Protein AF-A0A267FWA6-F1 (afdb_monomer_lite)

InterPro domains:
  IPR001370 BIR repeat [PS50143] (21-95)

Secondary structure (DSSP, 8-state):
-HHHHHHHT-SSGGG-SHHHHHHHHTT---GGGSSHHHHHHHHHTTEE--GGGTTT--EEETTT--EEPPPTT---S-HHHHHHHTTGGG-HHHHHHHHHTT--STHHHHHHHHHHHHHHHHHHHHIIIIII-THHHHHHHTT--HHHHHHHHHHHHHHTTTPPPSSHHHHHHHHHHHHHH-S--TTT--HHHHHHHHHHHHHHHHHHHHHHHHHHHHHHHHHHHHHHHHHHHHHHHHHHHHHHTT-

Structure (mmCIF, N/CA/C/O backbone):
data_AF-A0A267FWA6-F1
#
_entry.id   AF-A0A267FWA6-F1
#
loop_
_atom_site.group_PDB
_atom_site.id
_atom_site.type_symbol
_atom_site.label_atom_id
_atom_site.label_alt_id
_atom_site.label_comp_id
_atom_site.label_asym_id
_atom_site.label_entity_id
_atom_site.label_seq_id
_atom_site.pdbx_PDB_ins_code
_atom_site.Cartn_x
_atom_site.Cartn_y
_atom_site.Cartn_z
_atom_site.occupancy
_atom_site.B_iso_or_equiv
_atom_site.auth_seq_id
_atom_site.auth_comp_id
_atom_site.auth_asym_id
_atom_site.auth_atom_id
_atom_site.pdbx_PDB_model_num
ATOM 1 N N . GLY A 1 1 ? -11.025 -2.023 4.425 1.00 62.41 1 GLY A N 1
ATOM 2 C CA . GLY A 1 1 ? -10.635 -3.390 4.829 1.00 62.41 1 GLY A CA 1
ATOM 3 C C . GLY A 1 1 ? -9.319 -3.827 4.209 1.00 62.41 1 GLY A C 1
ATOM 4 O O . GLY A 1 1 ? -8.269 -3.430 4.693 1.00 62.41 1 GLY A O 1
ATOM 5 N N . SER A 1 2 ? -9.365 -4.619 3.133 1.00 80.00 2 SER A N 1
ATOM 6 C CA . SER A 1 2 ? -8.170 -5.246 2.540 1.00 80.00 2 SER A CA 1
ATOM 7 C C . SER A 1 2 ? -7.146 -4.247 1.978 1.00 80.00 2 SER A C 1
ATOM 9 O O . SER A 1 2 ? -5.953 -4.438 2.168 1.00 80.00 2 SER A O 1
ATOM 11 N N . LEU A 1 3 ? -7.598 -3.148 1.360 1.00 80.31 3 LEU A N 1
ATOM 12 C CA . LEU A 1 3 ? -6.705 -2.074 0.897 1.00 80.31 3 LEU A CA 1
ATOM 13 C C . LEU A 1 3 ? -5.974 -1.388 2.059 1.00 80.31 3 LEU A C 1
ATOM 15 O O . LEU A 1 3 ? -4.764 -1.199 1.986 1.00 80.31 3 LEU A O 1
ATOM 19 N N . LEU A 1 4 ? -6.687 -1.098 3.155 1.00 84.69 4 LEU A N 1
ATOM 20 C CA . LEU A 1 4 ? -6.086 -0.532 4.365 1.00 84.69 4 LEU A CA 1
ATOM 21 C C . LEU A 1 4 ? -4.992 -1.440 4.915 1.00 84.69 4 LEU A C 1
ATOM 23 O O . LEU A 1 4 ? -3.909 -0.950 5.197 1.00 84.69 4 LEU A O 1
ATOM 27 N N . PHE A 1 5 ? -5.237 -2.752 4.974 1.00 85.88 5 PHE A N 1
ATOM 28 C CA . PHE A 1 5 ? -4.205 -3.720 5.343 1.00 85.88 5 PHE A CA 1
ATOM 29 C C . PHE A 1 5 ? -2.986 -3.646 4.413 1.00 85.88 5 PHE A C 1
ATOM 31 O O . PHE A 1 5 ? -1.861 -3.570 4.896 1.00 85.88 5 PHE A O 1
ATOM 38 N N . CYS A 1 6 ? -3.181 -3.631 3.090 1.00 86.38 6 CYS A N 1
ATOM 39 C CA . CYS A 1 6 ? -2.058 -3.592 2.154 1.00 86.38 6 CYS A CA 1
ATOM 40 C C . CYS A 1 6 ? -1.179 -2.350 2.327 1.00 86.38 6 CYS A C 1
ATOM 42 O O . CYS A 1 6 ? 0.042 -2.467 2.227 1.00 86.38 6 CYS A O 1
ATOM 44 N N . VAL A 1 7 ? -1.783 -1.193 2.606 1.00 87.00 7 VAL A N 1
ATOM 45 C CA . VAL A 1 7 ? -1.055 0.058 2.839 1.00 87.00 7 VAL A CA 1
ATOM 46 C C . VAL A 1 7 ? -0.386 0.047 4.215 1.00 87.00 7 VAL A C 1
ATOM 48 O O . VAL A 1 7 ? 0.828 0.211 4.310 1.00 87.00 7 VAL A O 1
ATOM 51 N N . THR A 1 8 ? -1.135 -0.213 5.290 1.00 87.50 8 THR A N 1
ATOM 52 C CA . THR A 1 8 ? -0.604 -0.078 6.655 1.00 87.50 8 THR A CA 1
ATOM 53 C C . THR A 1 8 ? 0.349 -1.201 7.038 1.00 87.50 8 THR A C 1
ATOM 55 O O . THR A 1 8 ? 1.262 -0.957 7.821 1.00 87.50 8 THR A O 1
ATOM 58 N N . ALA A 1 9 ? 0.226 -2.396 6.457 1.00 90.25 9 ALA A N 1
ATOM 59 C CA . ALA A 1 9 ? 1.171 -3.498 6.647 1.00 90.25 9 ALA A CA 1
ATOM 60 C C . ALA A 1 9 ? 2.324 -3.504 5.624 1.00 90.25 9 ALA A C 1
ATOM 62 O O . ALA A 1 9 ? 3.158 -4.407 5.655 1.00 90.25 9 ALA A O 1
ATOM 63 N N . ALA A 1 10 ? 2.405 -2.518 4.721 1.00 90.81 10 ALA A N 1
ATOM 64 C CA . ALA A 1 10 ? 3.442 -2.486 3.694 1.00 90.81 10 ALA A CA 1
ATOM 65 C C . ALA A 1 10 ? 4.858 -2.427 4.285 1.00 90.81 10 ALA A C 1
ATOM 67 O O . ALA A 1 10 ? 5.139 -1.651 5.205 1.00 90.81 10 ALA A O 1
ATOM 68 N N . ARG A 1 11 ? 5.786 -3.188 3.702 1.00 92.12 11 ARG A N 1
ATOM 69 C CA . ARG A 1 11 ? 7.215 -3.117 4.027 1.00 92.12 11 ARG A CA 1
ATOM 70 C C . ARG A 1 11 ? 7.829 -1.780 3.623 1.00 92.12 11 ARG A C 1
ATOM 72 O O . ARG A 1 11 ? 8.660 -1.252 4.352 1.00 92.12 11 ARG A O 1
ATOM 79 N N . PHE A 1 12 ? 7.402 -1.238 2.487 1.00 90.94 12 PHE A N 1
ATOM 80 C CA . PHE A 1 12 ? 7.850 0.042 1.953 1.00 90.94 12 PHE A CA 1
ATOM 81 C C . PHE A 1 12 ? 6.654 0.989 1.851 1.00 90.94 12 PHE A C 1
ATOM 83 O O . PHE A 1 12 ? 6.149 1.205 0.746 1.00 90.94 12 PHE A O 1
ATOM 90 N N . PRO A 1 13 ? 6.166 1.530 2.986 1.00 86.44 13 PRO A N 1
ATOM 91 C CA . PRO A 1 13 ? 4.964 2.349 2.999 1.00 86.44 13 PRO A CA 1
ATOM 92 C C . PRO A 1 13 ? 5.091 3.497 2.006 1.00 86.44 13 PRO A C 1
ATOM 94 O O . PRO A 1 13 ? 4.188 3.600 1.194 1.00 86.44 13 PRO A O 1
ATOM 97 N N . ALA A 1 14 ? 6.244 4.194 1.943 1.00 85.88 14 ALA A N 1
ATOM 98 C CA . ALA A 1 14 ? 6.625 5.260 0.986 1.00 85.88 14 ALA A CA 1
ATOM 99 C C . ALA A 1 14 ? 6.180 5.066 -0.470 1.00 85.88 14 ALA A C 1
ATOM 101 O O . ALA A 1 14 ? 5.952 6.028 -1.197 1.00 85.88 14 ALA A O 1
ATOM 102 N N . PHE A 1 15 ? 6.029 3.819 -0.897 1.00 90.25 15 PHE A N 1
ATOM 103 C CA . PHE A 1 15 ? 5.669 3.456 -2.257 1.00 90.25 15 PHE A CA 1
ATOM 104 C C . PHE A 1 15 ? 4.223 2.958 -2.386 1.00 90.25 15 PHE A C 1
ATOM 106 O O . PHE A 1 15 ? 3.867 2.378 -3.408 1.00 90.25 15 PHE A O 1
ATOM 113 N N . ALA A 1 16 ? 3.358 3.177 -1.395 1.00 86.94 16 ALA A N 1
ATOM 114 C CA . ALA A 1 16 ? 1.934 2.867 -1.497 1.00 86.94 16 ALA A CA 1
ATOM 115 C C . ALA A 1 16 ? 1.195 3.843 -2.430 1.00 86.94 16 ALA A C 1
ATOM 117 O O . ALA A 1 16 ? 0.251 3.437 -3.110 1.00 86.94 16 ALA A O 1
ATOM 118 N N . GLU A 1 17 ? 1.668 5.087 -2.561 1.00 86.19 17 GLU A N 1
ATOM 119 C CA . GLU A 1 17 ? 1.155 6.026 -3.560 1.00 86.19 17 GLU A CA 1
ATOM 120 C C . GLU A 1 17 ? 1.598 5.622 -4.976 1.00 86.19 17 GLU A C 1
ATOM 122 O O . GLU A 1 17 ? 2.789 5.444 -5.254 1.00 86.19 17 GLU A O 1
ATOM 127 N N . TYR A 1 18 ? 0.633 5.520 -5.894 1.00 88.75 18 TYR A N 1
ATOM 128 C CA . TYR A 1 18 ? 0.883 5.177 -7.296 1.00 88.75 18 TYR A CA 1
ATOM 129 C C . TYR A 1 18 ? 1.888 6.126 -7.960 1.00 88.75 18 TYR A C 1
ATOM 131 O O . TYR A 1 18 ? 2.857 5.669 -8.568 1.00 88.75 18 TYR A O 1
ATOM 139 N N . ALA A 1 19 ? 1.710 7.442 -7.802 1.00 89.31 19 ALA A N 1
ATOM 140 C CA . ALA A 1 19 ? 2.572 8.422 -8.452 1.00 89.31 19 ALA A CA 1
ATOM 141 C C . ALA A 1 19 ? 4.026 8.324 -7.962 1.00 89.31 19 ALA A C 1
ATOM 143 O O . ALA A 1 19 ? 4.954 8.491 -8.753 1.00 89.31 19 ALA A O 1
ATOM 144 N N . THR A 1 20 ? 4.250 7.981 -6.689 1.00 90.19 20 THR A N 1
ATOM 145 C CA . THR A 1 20 ? 5.598 7.741 -6.154 1.00 90.19 20 THR A CA 1
ATOM 146 C C . THR A 1 20 ? 6.251 6.519 -6.796 1.00 90.19 20 THR A C 1
ATOM 148 O O . THR A 1 20 ? 7.412 6.595 -7.210 1.00 90.19 20 THR A O 1
ATOM 151 N N . ARG A 1 21 ? 5.506 5.418 -6.973 1.00 92.81 21 ARG A N 1
ATOM 152 C CA . ARG A 1 21 ? 6.003 4.245 -7.713 1.00 92.81 21 ARG A CA 1
ATOM 153 C C . ARG A 1 21 ? 6.327 4.592 -9.157 1.00 92.81 21 ARG A C 1
ATOM 155 O O . ARG A 1 21 ? 7.440 4.319 -9.602 1.00 92.81 21 ARG A O 1
ATOM 162 N N . LEU A 1 22 ? 5.412 5.258 -9.855 1.00 92.94 22 LEU A N 1
ATOM 163 C CA . LEU A 1 22 ? 5.598 5.640 -11.251 1.00 92.94 22 LEU A CA 1
ATOM 164 C C . LEU A 1 22 ? 6.837 6.531 -11.431 1.00 92.94 22 LEU A C 1
ATOM 166 O O . LEU A 1 22 ? 7.693 6.233 -12.262 1.00 92.94 22 LEU A O 1
ATOM 170 N N . ARG A 1 23 ? 7.001 7.559 -10.583 1.00 93.25 23 ARG A N 1
ATOM 171 C CA . ARG A 1 23 ? 8.195 8.423 -10.573 1.00 93.25 23 ARG A CA 1
ATOM 172 C C . ARG A 1 23 ? 9.486 7.639 -10.349 1.00 93.25 23 ARG A C 1
ATOM 174 O O . ARG A 1 23 ? 10.501 7.980 -10.950 1.00 93.25 23 ARG A O 1
ATOM 181 N N . SER A 1 24 ? 9.466 6.617 -9.491 1.00 93.56 24 SER A N 1
ATOM 182 C CA . SER A 1 24 ? 10.643 5.772 -9.258 1.00 93.56 24 SER A CA 1
ATOM 183 C C . SER A 1 24 ? 11.017 4.959 -10.501 1.00 93.56 24 SER A C 1
ATOM 185 O O . SER A 1 24 ? 12.183 4.931 -10.882 1.00 93.56 24 SER A O 1
ATOM 187 N N . LEU A 1 25 ? 10.029 4.370 -11.184 1.00 91.56 25 LEU A N 1
ATOM 188 C CA . LEU A 1 25 ? 10.242 3.532 -12.366 1.00 91.56 25 LEU A CA 1
ATOM 189 C C . LEU A 1 25 ? 10.747 4.344 -13.561 1.00 91.56 25 LEU A C 1
ATOM 191 O O . LEU A 1 25 ? 11.571 3.847 -14.323 1.00 91.56 25 LEU A O 1
ATOM 195 N N . SER A 1 26 ? 10.328 5.606 -13.691 1.00 90.25 26 SER A N 1
ATOM 196 C CA . SER A 1 26 ? 10.809 6.522 -14.737 1.00 90.25 26 SER A CA 1
ATOM 197 C C . SER A 1 26 ? 12.304 6.844 -14.648 1.00 90.25 26 SER A C 1
ATOM 199 O O . SER A 1 26 ? 12.860 7.392 -15.593 1.00 90.25 26 SER A O 1
ATOM 201 N N . ARG A 1 27 ? 12.968 6.513 -13.533 1.00 87.69 27 ARG A N 1
ATOM 202 C CA . ARG A 1 27 ? 14.425 6.657 -13.376 1.00 87.69 27 ARG A CA 1
ATOM 203 C C . ARG A 1 27 ? 15.201 5.440 -13.883 1.00 87.69 27 ARG A C 1
ATOM 205 O O . ARG A 1 27 ? 16.427 5.485 -13.923 1.00 87.69 27 ARG A O 1
ATOM 212 N N . SER A 1 28 ? 14.512 4.352 -14.229 1.00 83.44 28 SER A N 1
ATOM 213 C CA . SER A 1 28 ? 15.147 3.138 -14.734 1.00 83.44 28 SER A CA 1
ATOM 214 C C . SER A 1 28 ? 15.641 3.334 -16.163 1.00 83.44 28 SER A C 1
ATOM 216 O O . SER A 1 28 ? 14.889 3.777 -17.026 1.00 83.44 28 SER A O 1
ATOM 218 N N . ALA A 1 29 ? 16.877 2.918 -16.435 1.00 79.62 29 ALA A N 1
ATOM 219 C CA . ALA A 1 29 ? 17.402 2.802 -17.796 1.00 79.62 29 ALA A CA 1
ATOM 220 C C . ALA A 1 29 ? 17.072 1.443 -18.446 1.00 79.62 29 ALA A C 1
ATOM 222 O O . ALA A 1 29 ? 17.543 1.140 -19.542 1.00 79.62 29 ALA A O 1
ATOM 223 N N . ALA A 1 30 ? 16.310 0.583 -17.763 1.00 78.88 30 ALA A N 1
ATOM 224 C CA . ALA A 1 30 ? 16.067 -0.767 -18.235 1.00 78.88 30 ALA A CA 1
ATOM 225 C C . ALA A 1 30 ? 15.099 -0.796 -19.440 1.00 78.88 30 ALA A C 1
ATOM 227 O O . ALA A 1 30 ? 14.023 -0.198 -19.360 1.00 78.88 30 ALA A O 1
ATOM 228 N N . PRO A 1 31 ? 15.404 -1.551 -20.517 1.00 79.50 31 PRO A N 1
ATOM 229 C CA . PRO A 1 31 ? 14.609 -1.535 -21.750 1.00 79.50 31 PRO A CA 1
ATOM 230 C C . PRO A 1 31 ? 13.123 -1.875 -21.574 1.00 79.50 31 PRO A C 1
ATOM 232 O O . PRO A 1 31 ? 12.275 -1.277 -22.223 1.00 79.50 31 PRO A O 1
ATOM 235 N N . PHE A 1 32 ? 12.785 -2.792 -20.662 1.00 77.50 32 PHE A N 1
ATOM 236 C CA . PHE A 1 32 ? 11.395 -3.197 -20.395 1.00 77.50 32 PHE A CA 1
ATOM 237 C C . PHE A 1 32 ? 10.557 -2.125 -19.668 1.00 77.50 32 PHE A C 1
ATOM 239 O O . PHE A 1 32 ? 9.354 -2.297 -19.518 1.00 77.50 32 PHE A O 1
ATOM 246 N N . LEU A 1 33 ? 11.182 -1.040 -19.195 1.00 82.44 33 LEU A N 1
ATOM 247 C CA . LEU A 1 33 ? 10.521 0.132 -18.607 1.00 82.44 33 LEU A CA 1
ATOM 248 C C . LEU A 1 33 ? 10.683 1.378 -19.488 1.00 82.44 33 LEU A C 1
ATOM 250 O O . LEU A 1 33 ? 10.409 2.488 -19.026 1.00 82.44 33 LEU A O 1
ATOM 254 N N . ALA A 1 34 ? 11.146 1.222 -20.734 1.00 80.38 34 ALA A N 1
ATOM 255 C CA . ALA A 1 34 ? 11.382 2.342 -21.640 1.00 80.38 34 ALA A CA 1
ATOM 256 C C . ALA A 1 34 ? 10.075 3.051 -22.030 1.00 80.38 34 ALA A C 1
ATOM 258 O O . ALA A 1 34 ? 10.038 4.282 -22.099 1.00 80.38 34 ALA A O 1
ATOM 259 N N . ASP A 1 35 ? 8.986 2.303 -22.214 1.00 86.62 35 ASP A N 1
ATOM 260 C CA . ASP A 1 35 ? 7.676 2.868 -22.529 1.00 86.62 35 ASP A CA 1
ATOM 261 C C . ASP A 1 35 ? 6.858 3.203 -21.267 1.00 86.62 35 ASP A C 1
ATOM 263 O O . ASP A 1 35 ? 7.005 2.597 -20.203 1.00 86.62 35 ASP A O 1
ATOM 267 N N . GLU A 1 36 ? 5.998 4.218 -21.373 1.00 89.88 36 GLU A N 1
ATOM 268 C CA . GLU A 1 36 ? 5.170 4.678 -20.254 1.00 89.88 36 GLU A CA 1
ATOM 269 C C . GLU A 1 36 ? 4.114 3.654 -19.840 1.00 89.88 36 GLU A C 1
ATOM 271 O O . GLU A 1 36 ? 3.887 3.469 -18.646 1.00 89.88 36 GLU A O 1
ATOM 276 N N . ALA A 1 37 ? 3.521 2.936 -20.794 1.00 88.88 37 ALA A N 1
ATOM 277 C CA . ALA A 1 37 ? 2.512 1.933 -20.493 1.00 88.88 37 ALA A CA 1
ATOM 278 C C . ALA A 1 37 ? 3.110 0.768 -19.689 1.00 88.88 37 ALA A C 1
ATOM 280 O O . ALA A 1 37 ? 2.453 0.278 -18.773 1.00 88.88 37 ALA A O 1
ATOM 281 N N . ALA A 1 38 ? 4.352 0.354 -19.959 1.00 86.31 38 ALA A N 1
ATOM 282 C CA . ALA A 1 38 ? 5.070 -0.601 -19.123 1.00 86.31 38 ALA A CA 1
ATOM 283 C C . ALA A 1 38 ? 5.265 -0.053 -17.712 1.00 86.31 38 ALA A C 1
ATOM 285 O O . ALA A 1 38 ? 4.905 -0.722 -16.745 1.00 86.31 38 ALA A O 1
ATOM 286 N N . ARG A 1 39 ? 5.751 1.181 -17.552 1.00 90.00 39 ARG A N 1
ATOM 287 C CA . ARG A 1 39 ? 5.910 1.766 -16.210 1.00 90.00 39 ARG A CA 1
ATOM 288 C C . ARG A 1 39 ? 4.588 1.815 -15.441 1.00 90.00 39 ARG A C 1
ATOM 290 O O . ARG A 1 39 ? 4.579 1.452 -14.267 1.00 90.00 39 ARG A O 1
ATOM 297 N N . CYS A 1 40 ? 3.484 2.173 -16.098 1.00 91.12 40 CYS A N 1
ATOM 298 C CA . CYS A 1 40 ? 2.144 2.128 -15.510 1.00 91.12 40 CYS A CA 1
ATOM 299 C C . CYS A 1 40 ? 1.758 0.702 -15.094 1.00 91.12 40 CYS A C 1
ATOM 301 O O . CYS A 1 40 ? 1.451 0.487 -13.926 1.00 91.12 40 CYS A O 1
ATOM 303 N N . ARG A 1 41 ? 1.893 -0.299 -15.982 1.00 89.38 41 ARG A N 1
ATOM 304 C CA . ARG A 1 41 ? 1.604 -1.715 -15.665 1.00 89.38 41 ARG A CA 1
ATOM 305 C C . ARG A 1 41 ? 2.365 -2.206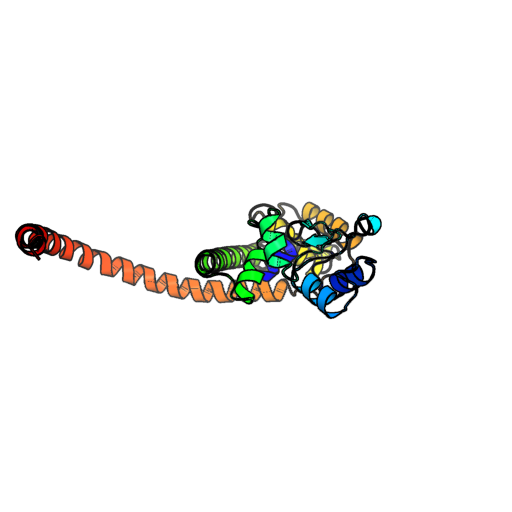 -14.431 1.00 89.38 41 ARG A C 1
ATOM 307 O O . ARG A 1 41 ? 1.814 -2.907 -13.585 1.00 89.38 41 ARG A O 1
ATOM 314 N N . TRP A 1 42 ? 3.642 -1.850 -14.320 1.00 91.75 42 TRP A N 1
ATOM 315 C CA . TRP A 1 42 ? 4.484 -2.249 -13.194 1.00 91.75 42 TRP A CA 1
ATOM 316 C C . TRP A 1 42 ? 4.131 -1.484 -11.909 1.00 91.75 42 TRP A C 1
ATOM 318 O O . TRP A 1 42 ? 4.076 -2.086 -10.834 1.00 91.75 42 TRP A O 1
ATOM 328 N N . ALA A 1 43 ? 3.816 -0.191 -12.006 1.00 92.44 43 ALA A N 1
ATOM 329 C CA . ALA A 1 43 ? 3.322 0.596 -10.879 1.00 92.44 43 ALA A CA 1
ATOM 330 C C . ALA A 1 43 ? 1.952 0.095 -10.377 1.00 92.44 43 ALA A C 1
ATOM 332 O O . ALA A 1 43 ? 1.749 0.010 -9.161 1.00 92.44 43 ALA A O 1
ATOM 333 N N . ASP A 1 44 ? 1.042 -0.288 -11.273 1.00 91.81 44 ASP A N 1
ATOM 334 C CA . ASP A 1 44 ? -0.262 -0.888 -10.953 1.00 91.81 44 ASP A CA 1
ATOM 335 C C . ASP A 1 44 ? -0.108 -2.252 -10.272 1.00 91.81 44 ASP A C 1
ATOM 337 O O . ASP A 1 44 ? -0.823 -2.567 -9.322 1.00 91.81 44 ASP A O 1
ATOM 341 N N . ALA A 1 45 ? 0.915 -3.020 -10.660 1.00 92.50 45 ALA A N 1
ATOM 342 C CA . ALA A 1 45 ? 1.294 -4.263 -9.991 1.00 92.50 45 ALA A CA 1
ATOM 343 C C . ALA A 1 45 ? 1.910 -4.067 -8.587 1.00 92.50 45 ALA A C 1
ATOM 345 O O . ALA A 1 45 ? 2.310 -5.038 -7.939 1.00 92.50 45 ALA A O 1
ATOM 346 N N . GLY A 1 46 ? 2.007 -2.822 -8.106 1.00 93.88 46 GLY A N 1
ATOM 347 C CA . GLY A 1 46 ? 2.576 -2.488 -6.802 1.00 93.88 46 GLY A CA 1
ATOM 348 C C . GLY A 1 46 ? 4.103 -2.476 -6.772 1.00 93.88 46 GLY A C 1
ATOM 349 O O . GLY A 1 46 ? 4.688 -2.587 -5.692 1.00 93.88 46 GLY A O 1
ATOM 350 N N . LEU A 1 47 ? 4.758 -2.370 -7.929 1.00 94.31 47 LEU A N 1
ATOM 351 C CA . LEU A 1 47 ? 6.211 -2.436 -8.043 1.00 94.31 47 LEU A CA 1
ATOM 352 C C . LEU A 1 47 ? 6.822 -1.035 -8.141 1.00 94.31 47 LEU A C 1
ATOM 354 O O . LEU A 1 47 ? 6.252 -0.132 -8.748 1.00 94.31 47 LEU A O 1
ATOM 358 N N . PHE A 1 48 ? 7.992 -0.855 -7.536 1.00 94.38 48 PHE A N 1
ATOM 359 C CA . PHE A 1 48 ? 8.763 0.388 -7.571 1.00 94.38 48 PHE A CA 1
ATOM 360 C C . PHE A 1 48 ? 10.249 0.091 -7.781 1.00 94.38 48 PHE A C 1
ATOM 362 O O . PHE A 1 48 ? 10.693 -1.023 -7.497 1.00 94.38 48 PHE A O 1
ATOM 369 N N . LEU A 1 49 ? 11.015 1.077 -8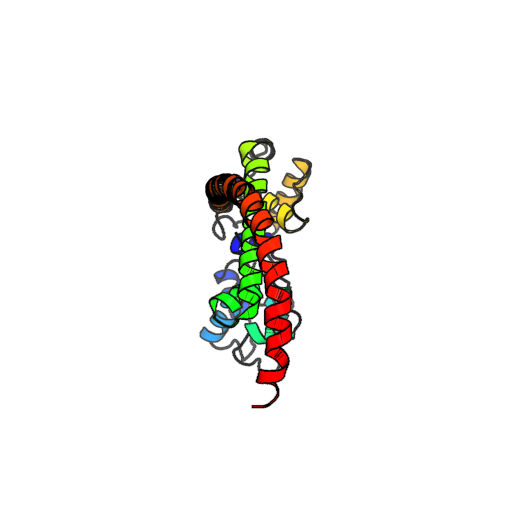.255 1.00 93.19 49 LEU A N 1
ATOM 370 C CA . LEU A 1 49 ? 12.472 0.987 -8.371 1.00 93.19 49 LEU A CA 1
ATOM 371 C C . LEU A 1 49 ? 13.133 1.544 -7.095 1.00 93.19 49 LEU A C 1
ATOM 373 O O . LEU A 1 49 ? 13.039 2.749 -6.842 1.00 93.19 49 LEU A O 1
ATOM 377 N N . PRO A 1 50 ? 13.807 0.708 -6.291 1.00 91.81 50 PRO A N 1
ATOM 378 C CA . PRO A 1 50 ? 14.609 1.162 -5.160 1.00 91.81 50 PRO A CA 1
ATOM 379 C C . PRO A 1 50 ? 15.813 1.995 -5.616 1.00 91.81 50 PRO A C 1
ATOM 381 O O . PRO A 1 50 ? 16.405 1.724 -6.661 1.00 91.81 50 PRO A O 1
ATOM 384 N N . ALA A 1 51 ? 16.209 2.990 -4.817 1.00 87.12 51 ALA A N 1
ATOM 385 C CA . ALA A 1 51 ? 17.342 3.859 -5.147 1.00 87.12 51 ALA A CA 1
ATOM 386 C C . ALA A 1 51 ? 18.677 3.091 -5.242 1.00 87.12 51 ALA A C 1
ATOM 388 O O . ALA A 1 51 ? 19.516 3.418 -6.077 1.00 87.12 51 ALA A O 1
ATOM 389 N N . ASP A 1 52 ? 18.847 2.051 -4.426 1.00 85.25 52 ASP A N 1
ATOM 390 C CA . ASP A 1 52 ? 20.015 1.164 -4.382 1.00 85.25 52 ASP A CA 1
ATOM 391 C C . ASP A 1 52 ? 20.071 0.159 -5.546 1.00 85.25 52 ASP A C 1
ATOM 393 O O . ASP A 1 52 ? 21.125 -0.403 -5.834 1.00 85.25 52 ASP A O 1
ATOM 397 N N . GLU A 1 53 ? 18.964 -0.040 -6.262 1.00 83.44 53 GLU A N 1
ATOM 398 C CA . GLU A 1 53 ? 18.850 -1.009 -7.360 1.00 83.44 53 GLU A CA 1
ATOM 399 C C . GLU A 1 53 ? 18.838 -0.337 -8.740 1.00 83.44 53 GLU A C 1
ATOM 401 O O . GLU A 1 53 ? 18.635 -1.005 -9.753 1.00 83.44 53 GLU A O 1
ATOM 406 N N . ALA A 1 54 ? 19.098 0.973 -8.817 1.00 74.19 54 ALA A N 1
ATOM 407 C CA . ALA A 1 54 ? 19.102 1.717 -10.079 1.00 74.19 54 ALA A CA 1
ATOM 408 C C . ALA A 1 54 ? 20.070 1.122 -11.121 1.00 74.19 54 ALA A C 1
ATOM 410 O O . ALA A 1 54 ? 19.770 1.115 -12.312 1.00 74.19 54 ALA A O 1
ATOM 411 N N . ALA A 1 55 ? 21.202 0.569 -10.668 1.00 74.19 55 ALA A N 1
ATOM 412 C CA . ALA A 1 55 ? 22.195 -0.067 -11.532 1.00 74.19 55 ALA A CA 1
ATOM 413 C C . ALA A 1 55 ? 21.750 -1.441 -12.067 1.00 74.19 55 ALA A C 1
ATOM 415 O O . ALA A 1 55 ? 22.113 -1.815 -13.179 1.00 74.19 55 ALA A O 1
ATOM 416 N N . THR A 1 56 ? 20.977 -2.203 -11.286 1.00 79.56 56 THR A N 1
ATOM 417 C CA . THR A 1 56 ? 20.502 -3.542 -11.682 1.00 79.56 56 THR A CA 1
ATOM 418 C C . THR A 1 56 ? 19.149 -3.485 -12.395 1.00 79.56 56 THR A C 1
ATOM 420 O O . THR A 1 56 ? 18.764 -4.437 -13.073 1.00 79.56 56 THR A O 1
ATOM 423 N N . GLY A 1 57 ? 18.407 -2.389 -12.207 1.00 81.44 57 GLY A N 1
ATOM 424 C CA . GLY A 1 57 ? 17.029 -2.209 -12.650 1.00 81.44 57 GLY A CA 1
ATOM 425 C C . GLY A 1 57 ? 16.004 -3.000 -11.833 1.00 81.44 57 GLY A C 1
ATOM 426 O O . GLY A 1 57 ? 14.814 -2.905 -12.125 1.00 81.44 57 GLY A O 1
ATOM 427 N N . ALA A 1 58 ? 16.424 -3.788 -10.836 1.00 88.25 58 ALA A N 1
ATOM 428 C CA . ALA A 1 58 ? 15.523 -4.652 -10.086 1.00 88.25 58 ALA A CA 1
ATOM 429 C C . ALA A 1 58 ? 14.471 -3.844 -9.326 1.00 88.25 58 ALA A C 1
ATOM 431 O O . ALA A 1 58 ? 14.781 -2.887 -8.622 1.00 88.25 58 ALA A O 1
ATOM 432 N N . VAL A 1 59 ? 13.220 -4.278 -9.424 1.00 91.81 59 VAL A N 1
ATOM 433 C CA . VAL A 1 59 ? 12.097 -3.615 -8.758 1.00 91.81 59 VAL A CA 1
ATOM 434 C C . VAL A 1 59 ? 11.641 -4.412 -7.546 1.00 91.81 59 VAL A C 1
ATOM 436 O O . VAL A 1 59 ? 11.944 -5.601 -7.403 1.00 91.81 59 VAL A O 1
ATOM 439 N N . ARG A 1 60 ? 10.890 -3.769 -6.655 1.00 94.56 60 ARG A N 1
ATOM 440 C CA . ARG A 1 60 ? 10.339 -4.403 -5.455 1.00 94.56 60 ARG A CA 1
ATOM 441 C C . ARG A 1 60 ? 8.850 -4.146 -5.328 1.00 94.56 60 ARG A C 1
ATOM 443 O O . ARG A 1 60 ? 8.377 -3.066 -5.660 1.00 94.56 60 ARG A O 1
ATOM 450 N N . CYS A 1 61 ? 8.122 -5.120 -4.792 1.00 95.88 61 CYS A N 1
ATOM 451 C CA . CYS A 1 61 ? 6.753 -4.909 -4.328 1.00 95.88 61 CYS A CA 1
ATOM 452 C C . CYS A 1 61 ? 6.757 -4.023 -3.077 1.00 95.88 61 CYS A C 1
ATOM 454 O O . CYS A 1 61 ? 7.435 -4.352 -2.103 1.00 95.88 61 CYS A O 1
ATOM 456 N N . PHE A 1 62 ? 5.982 -2.936 -3.058 1.00 94.75 62 PHE A N 1
ATOM 457 C CA . PHE A 1 62 ? 5.935 -2.054 -1.884 1.00 94.75 62 PHE A CA 1
ATOM 458 C C . PHE A 1 62 ? 5.358 -2.754 -0.643 1.00 94.75 62 PHE A C 1
ATOM 460 O O . PHE A 1 62 ? 5.762 -2.468 0.484 1.00 94.75 62 PHE A O 1
ATOM 467 N N . HIS A 1 63 ? 4.445 -3.708 -0.847 1.00 94.75 63 HIS A N 1
ATOM 468 C CA . HIS A 1 63 ? 3.760 -4.399 0.237 1.00 94.75 63 HIS A CA 1
ATOM 469 C C . HIS A 1 63 ? 4.629 -5.484 0.892 1.00 94.75 63 HIS A C 1
ATOM 471 O O . HIS A 1 63 ? 4.977 -5.358 2.060 1.00 94.75 63 HIS A O 1
ATOM 477 N N . CYS A 1 64 ? 5.029 -6.526 0.154 1.00 94.88 64 CYS A N 1
ATOM 478 C CA . CYS A 1 64 ? 5.804 -7.644 0.718 1.00 94.88 64 CYS A CA 1
ATOM 479 C C . CYS A 1 64 ? 7.330 -7.469 0.590 1.00 94.88 64 CYS A C 1
ATOM 481 O O . CYS A 1 64 ? 8.103 -8.129 1.284 1.00 94.88 64 CYS A O 1
ATOM 483 N N . GLY A 1 65 ? 7.792 -6.593 -0.307 1.00 94.56 65 GLY A N 1
ATOM 484 C CA . GLY A 1 65 ? 9.211 -6.409 -0.607 1.00 94.56 65 GLY A CA 1
ATOM 485 C C . GLY A 1 65 ? 9.854 -7.465 -1.496 1.00 94.56 65 GLY A C 1
ATOM 486 O O . GLY A 1 65 ? 11.079 -7.429 -1.646 1.00 94.56 65 GLY A O 1
ATOM 487 N N . CYS A 1 66 ? 9.068 -8.381 -2.079 1.00 94.38 66 CYS A N 1
ATOM 488 C CA . CYS A 1 66 ? 9.557 -9.334 -3.074 1.00 94.38 66 CYS A CA 1
ATOM 489 C C . CYS A 1 66 ? 10.320 -8.577 -4.169 1.00 94.38 66 CYS A C 1
ATOM 491 O O . CYS A 1 66 ? 9.831 -7.571 -4.691 1.00 94.38 66 CYS A O 1
ATOM 493 N N . ARG A 1 67 ? 11.543 -9.032 -4.455 1.00 92.69 67 ARG A N 1
ATOM 494 C CA . ARG A 1 67 ? 12.456 -8.420 -5.422 1.00 92.69 67 ARG A CA 1
ATOM 495 C C . ARG A 1 67 ? 12.317 -9.137 -6.756 1.00 92.69 67 ARG A C 1
ATOM 497 O O . ARG A 1 67 ? 12.584 -10.332 -6.838 1.00 92.69 67 ARG A O 1
ATOM 504 N N . LEU A 1 68 ? 11.958 -8.397 -7.796 1.00 89.56 68 LEU A N 1
ATOM 505 C CA . LEU A 1 68 ? 11.815 -8.917 -9.148 1.00 89.56 68 LEU A CA 1
ATOM 506 C C . LEU A 1 68 ? 13.046 -8.484 -9.961 1.00 89.56 68 LEU A C 1
ATOM 508 O O . LEU A 1 68 ? 13.252 -7.283 -10.168 1.00 89.56 68 LEU A O 1
ATOM 512 N N . PRO A 1 69 ? 13.906 -9.431 -10.382 1.00 80.94 69 PRO A N 1
ATOM 513 C CA . PRO A 1 69 ? 15.079 -9.122 -11.174 1.00 80.94 69 PRO A CA 1
ATOM 514 C C . PRO A 1 69 ? 14.676 -8.732 -12.594 1.00 80.94 69 PRO A C 1
ATOM 516 O O . PRO A 1 69 ? 13.736 -9.276 -13.174 1.00 80.94 69 PRO A O 1
ATOM 519 N N . VAL A 1 70 ? 15.470 -7.846 -13.179 1.00 70.19 70 VAL A N 1
ATOM 520 C CA . VAL A 1 70 ? 15.367 -7.483 -14.587 1.00 70.19 70 VAL A CA 1
ATOM 521 C C . VAL A 1 70 ? 16.351 -8.335 -15.367 1.00 70.19 70 VAL A C 1
ATOM 523 O O . VAL A 1 70 ? 17.548 -8.309 -15.091 1.00 70.19 70 VAL A O 1
ATOM 526 N N . ARG A 1 71 ? 15.859 -9.128 -16.321 1.00 66.12 71 ARG A N 1
ATOM 527 C CA . ARG A 1 71 ? 16.708 -9.936 -17.208 1.00 66.12 71 ARG A CA 1
ATOM 528 C C . ARG A 1 71 ? 16.829 -9.270 -18.588 1.00 66.12 71 ARG A C 1
ATOM 530 O O . ARG A 1 71 ? 15.857 -8.660 -19.023 1.00 66.12 71 ARG A O 1
ATOM 537 N N . PRO A 1 72 ? 17.961 -9.429 -19.307 1.00 53.16 72 PRO A N 1
ATOM 538 C CA . PRO A 1 72 ? 18.163 -8.863 -20.650 1.00 53.16 72 PRO A CA 1
ATOM 539 C C . PRO A 1 72 ? 17.148 -9.337 -21.706 1.00 53.16 72 PRO A C 1
ATOM 541 O O . PRO A 1 72 ? 16.891 -8.618 -22.660 1.00 53.16 72 PRO A O 1
ATOM 544 N N . GLY A 1 73 ? 16.546 -10.520 -21.520 1.00 56.75 73 GLY A N 1
ATOM 545 C CA . GLY A 1 73 ? 15.432 -11.030 -22.337 1.00 56.75 73 GLY A CA 1
ATOM 546 C C . GLY A 1 73 ? 14.038 -10.586 -21.871 1.00 56.75 73 GLY A C 1
ATOM 547 O O . GLY A 1 73 ? 13.049 -11.083 -22.393 1.00 56.75 73 GLY A O 1
ATOM 548 N N . GLY A 1 74 ? 13.978 -9.681 -20.887 1.00 53.03 74 GLY A N 1
ATOM 549 C CA . GLY A 1 74 ? 12.762 -9.130 -20.296 1.00 53.03 74 GLY A CA 1
ATOM 550 C C . GLY A 1 74 ? 11.996 -10.116 -19.401 1.00 53.03 74 GLY A C 1
ATOM 551 O O . GLY A 1 74 ? 12.000 -11.324 -19.629 1.00 53.03 74 GLY A O 1
ATOM 552 N N . PRO A 1 75 ? 11.305 -9.640 -18.358 1.00 56.66 75 PRO A N 1
ATOM 553 C CA . PRO A 1 75 ? 10.054 -10.260 -17.941 1.00 56.66 75 PRO A CA 1
ATOM 554 C C . PRO A 1 75 ? 9.080 -10.272 -19.127 1.00 56.66 75 PRO A C 1
ATOM 556 O O . PRO A 1 75 ? 9.056 -9.315 -19.902 1.00 56.66 75 PRO A O 1
ATOM 559 N N . THR A 1 76 ? 8.230 -11.293 -19.240 1.00 59.22 76 THR A N 1
ATOM 560 C CA . THR A 1 76 ? 6.970 -11.132 -19.979 1.00 59.22 76 THR A CA 1
ATOM 561 C C . THR A 1 76 ? 6.216 -9.932 -19.391 1.00 59.22 76 THR A C 1
ATOM 563 O O . THR A 1 76 ? 6.426 -9.590 -18.225 1.00 59.22 76 THR A O 1
ATOM 566 N N . ASP A 1 77 ? 5.340 -9.286 -20.162 1.00 64.81 77 ASP A N 1
ATOM 567 C CA . ASP A 1 77 ? 4.489 -8.146 -19.757 1.00 64.81 77 ASP A CA 1
ATOM 568 C C . ASP A 1 77 ? 3.489 -8.455 -18.607 1.00 64.81 77 ASP A C 1
ATOM 570 O O . ASP A 1 77 ? 2.427 -7.852 -18.473 1.00 64.81 77 ASP A O 1
ATOM 574 N N . GLU A 1 78 ? 3.824 -9.410 -17.742 1.00 85.12 78 GLU A N 1
ATOM 575 C CA . GLU A 1 78 ? 2.993 -10.049 -16.737 1.00 85.12 78 GLU A CA 1
ATOM 576 C C . GLU A 1 78 ? 3.639 -9.927 -15.340 1.00 85.12 78 GLU A C 1
ATOM 578 O O . GLU A 1 78 ? 4.008 -10.936 -14.723 1.00 85.12 78 GLU A O 1
ATOM 583 N N . PRO A 1 79 ? 3.768 -8.702 -14.787 1.00 89.25 79 PRO A N 1
ATOM 584 C CA . PRO A 1 79 ? 4.425 -8.464 -13.498 1.00 89.25 79 PRO A CA 1
ATOM 585 C C . PRO A 1 79 ? 3.800 -9.274 -12.353 1.00 89.25 79 PRO A C 1
ATOM 587 O O . PRO A 1 79 ? 4.511 -9.749 -11.470 1.00 89.25 79 PRO A O 1
ATOM 590 N N . LEU A 1 80 ? 2.481 -9.504 -12.389 1.00 90.00 80 LEU A N 1
ATOM 591 C CA . LEU A 1 80 ? 1.773 -10.303 -11.384 1.00 90.00 80 LEU A CA 1
ATOM 592 C C . LEU A 1 80 ? 2.184 -11.785 -11.413 1.00 90.00 80 LEU A C 1
ATOM 594 O O . LEU A 1 80 ? 2.343 -12.394 -10.355 1.00 90.00 80 LEU A O 1
ATOM 598 N N . ARG A 1 81 ? 2.387 -12.373 -12.602 1.00 88.75 81 ARG A N 1
ATOM 599 C CA . ARG A 1 81 ? 2.834 -13.772 -12.716 1.00 88.75 81 ARG A CA 1
ATOM 600 C C . ARG A 1 81 ? 4.280 -13.923 -12.266 1.00 88.75 81 ARG A C 1
ATOM 602 O O . ARG A 1 81 ? 4.586 -14.849 -11.521 1.00 88.75 81 ARG A O 1
ATOM 609 N N . LEU A 1 82 ? 5.147 -12.989 -12.659 1.00 89.25 82 LEU A N 1
ATOM 610 C CA . LEU A 1 82 ? 6.539 -12.993 -12.214 1.00 89.25 82 LEU A CA 1
ATOM 611 C C . LEU A 1 82 ? 6.642 -12.844 -10.689 1.00 89.25 82 LEU A C 1
ATOM 613 O O . LEU A 1 82 ? 7.417 -13.549 -10.047 1.00 89.25 82 LEU A O 1
ATOM 617 N N . HIS A 1 83 ? 5.832 -11.960 -10.101 1.00 92.06 83 HIS A N 1
ATOM 618 C CA . HIS A 1 83 ? 5.768 -11.784 -8.653 1.00 92.06 83 HIS A CA 1
ATOM 619 C C . HIS A 1 83 ? 5.370 -13.091 -7.951 1.00 92.06 83 HIS A C 1
ATOM 621 O O . HIS A 1 83 ? 6.011 -13.479 -6.978 1.00 92.06 83 HIS A O 1
ATOM 627 N N . GLU A 1 84 ? 4.370 -13.811 -8.465 1.00 90.19 84 GLU A N 1
ATOM 628 C CA . GLU A 1 84 ? 3.967 -15.109 -7.915 1.00 90.19 84 GLU A CA 1
ATOM 629 C C . GLU A 1 84 ? 5.100 -16.142 -7.970 1.00 90.19 84 GLU A C 1
ATOM 631 O O . GLU A 1 84 ? 5.393 -16.779 -6.961 1.00 90.19 84 GLU A O 1
ATOM 636 N N . GLN A 1 85 ? 5.776 -16.258 -9.117 1.00 88.94 85 GLN A N 1
ATOM 637 C CA . GLN A 1 85 ? 6.861 -17.222 -9.338 1.00 88.94 85 GLN A CA 1
ATOM 638 C C . GLN A 1 85 ? 8.075 -16.997 -8.428 1.00 88.94 85 GLN A C 1
ATOM 640 O O . GLN A 1 85 ? 8.784 -17.944 -8.101 1.00 88.94 85 GLN A O 1
ATOM 645 N N . LEU A 1 86 ? 8.324 -15.754 -8.013 1.00 88.38 86 LEU A N 1
ATOM 646 C CA . LEU A 1 86 ? 9.477 -15.374 -7.191 1.00 88.38 86 LEU A CA 1
ATOM 647 C C . LEU A 1 86 ? 9.162 -15.324 -5.687 1.00 88.38 86 LEU A C 1
ATOM 649 O O . LEU A 1 86 ? 9.832 -14.622 -4.928 1.00 88.38 86 LEU A O 1
ATOM 653 N N . GLY A 1 87 ? 8.143 -16.065 -5.246 1.00 81.31 87 GLY A N 1
ATOM 654 C CA . GLY A 1 87 ? 7.779 -16.179 -3.830 1.00 81.31 87 GLY A CA 1
ATOM 655 C C . GLY A 1 87 ? 6.783 -15.122 -3.347 1.00 81.31 87 GLY A C 1
ATOM 656 O O . GLY A 1 87 ? 6.605 -14.940 -2.146 1.00 81.31 87 GLY A O 1
ATOM 657 N N . GLY A 1 88 ? 6.098 -14.428 -4.260 1.00 81.56 88 GLY A N 1
ATOM 658 C CA . GLY A 1 88 ? 4.997 -13.513 -3.943 1.00 81.56 88 GLY A CA 1
ATOM 659 C C . GLY A 1 88 ? 3.685 -14.206 -3.569 1.00 81.56 88 GLY A C 1
ATOM 660 O O . GLY A 1 88 ? 2.685 -13.532 -3.357 1.00 81.56 88 GLY A O 1
ATOM 661 N N . GLU A 1 89 ? 3.641 -15.534 -3.483 1.00 79.19 89 GLU A N 1
ATOM 662 C CA . GLU A 1 89 ? 2.421 -16.309 -3.205 1.00 79.19 89 GLU A CA 1
ATOM 663 C C . GLU A 1 89 ? 1.729 -15.954 -1.875 1.00 79.19 89 GLU A C 1
ATOM 665 O O . GLU A 1 89 ? 0.509 -16.099 -1.752 1.00 79.19 89 GLU A O 1
ATOM 670 N N . GLN A 1 90 ? 2.502 -15.453 -0.906 1.00 85.69 90 GLN A N 1
ATOM 671 C CA . GLN A 1 90 ? 2.022 -14.982 0.397 1.00 85.69 90 GLN A CA 1
ATOM 672 C C . GLN A 1 90 ? 1.700 -13.482 0.401 1.00 85.69 90 GLN A C 1
ATOM 674 O O . GLN A 1 90 ? 1.257 -12.958 1.410 1.00 85.69 90 GLN A O 1
ATOM 679 N N . CYS A 1 91 ? 1.914 -12.772 -0.709 1.00 90.94 91 CYS A N 1
ATOM 680 C CA . CYS A 1 91 ? 1.640 -11.347 -0.805 1.00 90.94 91 CYS A CA 1
ATOM 681 C C . CYS A 1 91 ? 0.129 -11.098 -0.923 1.00 90.94 91 CYS A C 1
ATOM 683 O O . CYS A 1 91 ? -0.512 -11.449 -1.923 1.00 90.94 91 CYS A O 1
ATOM 685 N N . GLU A 1 92 ? -0.449 -10.433 0.073 1.00 88.12 92 GLU A N 1
ATOM 686 C CA . GLU A 1 92 ? -1.867 -10.080 0.072 1.00 88.12 92 GLU A CA 1
ATOM 687 C C . GLU A 1 92 ? -2.197 -9.100 -1.053 1.00 88.12 92 GLU A C 1
ATOM 689 O O . GLU A 1 92 ? -3.213 -9.273 -1.726 1.00 88.12 92 GLU A O 1
ATOM 694 N N . LEU A 1 93 ? -1.312 -8.134 -1.326 1.00 91.38 93 LEU A N 1
ATOM 695 C CA . LEU A 1 93 ? -1.472 -7.219 -2.459 1.00 91.38 93 LEU A CA 1
ATOM 696 C C . LEU A 1 93 ? -1.560 -7.981 -3.787 1.00 91.38 93 LEU A C 1
ATOM 698 O O . LEU A 1 93 ? -2.482 -7.747 -4.563 1.00 91.38 93 LEU A O 1
ATOM 702 N N . LEU A 1 94 ? -0.644 -8.925 -4.035 1.00 91.50 94 LEU A N 1
ATOM 703 C CA . LEU A 1 94 ? -0.668 -9.743 -5.250 1.00 91.50 94 LEU A CA 1
ATOM 704 C C . LEU A 1 94 ? -1.976 -10.528 -5.360 1.00 91.50 94 LEU A C 1
ATOM 706 O O . LEU A 1 94 ? -2.574 -10.600 -6.430 1.00 91.50 94 LEU A O 1
ATOM 710 N N . THR A 1 95 ? -2.430 -11.100 -4.246 1.00 87.94 95 THR A N 1
ATOM 711 C CA . THR A 1 95 ? -3.682 -11.855 -4.210 1.00 87.94 95 THR A CA 1
ATOM 712 C C . THR A 1 95 ? -4.872 -10.964 -4.586 1.00 87.94 95 THR A C 1
ATOM 714 O O . THR A 1 95 ? -5.682 -11.370 -5.419 1.00 87.94 95 THR A O 1
ATOM 717 N N . LEU A 1 96 ? -4.962 -9.747 -4.035 1.00 85.81 96 LEU A N 1
ATOM 718 C CA . LEU A 1 96 ? -6.026 -8.791 -4.365 1.00 85.81 96 LEU A CA 1
ATOM 719 C C . LEU A 1 96 ? -5.980 -8.355 -5.832 1.00 85.81 96 LEU A C 1
ATOM 721 O O . LEU A 1 96 ? -7.014 -8.358 -6.497 1.00 85.81 96 LEU A O 1
ATOM 725 N N . LEU A 1 97 ? -4.794 -8.030 -6.350 1.00 88.75 97 LEU A N 1
ATOM 726 C CA . LEU A 1 97 ? -4.626 -7.622 -7.745 1.00 88.75 97 LEU A CA 1
ATOM 727 C C . LEU A 1 97 ? -5.017 -8.753 -8.701 1.00 88.75 97 LEU A C 1
ATOM 729 O O . LEU A 1 97 ? -5.771 -8.535 -9.642 1.00 88.75 97 LEU A O 1
ATOM 733 N N . LYS A 1 98 ? -4.607 -9.995 -8.427 1.00 86.06 98 LYS A N 1
ATOM 734 C CA . LYS A 1 98 ? -5.020 -11.147 -9.240 1.00 86.06 98 LYS A CA 1
ATOM 735 C C . LYS A 1 98 ? -6.540 -11.347 -9.257 1.00 86.06 98 LYS A C 1
ATOM 737 O O . LYS A 1 98 ? -7.069 -11.724 -10.298 1.00 86.06 98 LYS A O 1
ATOM 742 N N . VAL A 1 99 ? -7.242 -11.092 -8.147 1.00 83.69 99 VAL A N 1
ATOM 743 C CA . VAL A 1 99 ? -8.718 -11.110 -8.124 1.00 83.69 99 VAL A CA 1
ATOM 744 C C . VAL A 1 99 ? -9.286 -9.980 -8.983 1.00 83.69 99 VAL A C 1
ATOM 746 O O . VAL A 1 99 ? -10.148 -10.242 -9.816 1.00 83.69 99 VAL A O 1
ATOM 749 N N . ALA A 1 100 ? -8.774 -8.755 -8.838 1.00 82.81 100 ALA A N 1
ATOM 750 C CA . ALA A 1 100 ? -9.222 -7.603 -9.624 1.00 82.81 100 ALA A CA 1
ATOM 751 C C . ALA A 1 100 ? -9.034 -7.806 -11.141 1.00 82.81 100 ALA A C 1
ATOM 753 O O . ALA A 1 100 ? -9.862 -7.364 -11.930 1.00 82.81 100 ALA A O 1
ATOM 754 N N . HIS A 1 101 ? -7.986 -8.530 -11.540 1.00 82.31 101 HIS A N 1
ATOM 755 C CA . HIS A 1 101 ? -7.700 -8.882 -12.933 1.00 82.31 101 HIS A CA 1
ATOM 756 C C . HIS A 1 101 ? -8.366 -10.191 -13.407 1.00 82.31 101 HIS A C 1
ATOM 758 O O . HIS A 1 101 ? -8.064 -10.661 -14.502 1.00 82.31 101 HIS A O 1
ATOM 764 N N . GLY A 1 102 ? -9.241 -10.817 -12.608 1.00 80.62 102 GLY A N 1
ATOM 765 C CA . GLY A 1 102 ? -9.945 -12.049 -12.996 1.00 80.62 102 GLY A CA 1
ATOM 766 C C . GLY A 1 102 ? -9.040 -13.279 -13.154 1.00 80.62 102 GLY A C 1
ATOM 767 O O . GLY A 1 102 ? -9.403 -14.241 -13.822 1.00 80.62 102 GLY A O 1
ATOM 768 N N . MET A 1 103 ? -7.851 -13.271 -12.546 1.00 76.38 103 MET A N 1
ATOM 769 C CA . MET A 1 103 ? -6.829 -14.315 -12.701 1.00 76.38 103 MET A CA 1
ATOM 770 C C . MET A 1 103 ? -6.980 -15.488 -11.711 1.00 76.38 103 MET A C 1
ATOM 772 O O . MET A 1 103 ? -6.070 -16.313 -11.606 1.00 76.38 103 MET A O 1
ATOM 776 N N . LEU A 1 104 ? -8.058 -15.547 -10.921 1.00 67.62 104 LEU A N 1
ATOM 777 C CA . LEU A 1 104 ? -8.251 -16.542 -9.856 1.00 67.62 104 LEU A CA 1
ATOM 778 C C . LEU A 1 104 ? -9.693 -17.061 -9.814 1.00 67.62 104 LEU A C 1
ATOM 780 O O . LEU A 1 104 ? -10.618 -16.266 -9.689 1.00 67.62 104 LEU A O 1
ATOM 784 N N . SER A 1 105 ? -9.858 -18.388 -9.811 1.00 59.00 105 SER A N 1
ATOM 785 C CA . SER A 1 105 ? -11.127 -19.069 -9.510 1.00 59.00 105 SER A CA 1
ATOM 786 C C . SER A 1 105 ? -11.174 -19.591 -8.062 1.00 59.00 105 SER A C 1
ATOM 788 O O . SER A 1 105 ? -12.059 -19.201 -7.315 1.00 59.00 105 SER A O 1
ATOM 790 N N . GLU A 1 106 ? -10.187 -20.374 -7.601 1.00 60.69 106 GLU A N 1
ATOM 791 C CA . GLU A 1 106 ? -10.210 -20.993 -6.251 1.00 60.69 106 GLU A CA 1
ATOM 792 C C . GLU A 1 106 ? -9.771 -20.070 -5.099 1.00 60.69 106 GLU A C 1
ATOM 794 O O . GLU A 1 106 ? -10.246 -20.178 -3.971 1.00 60.69 106 GLU A O 1
ATOM 799 N N . ARG A 1 107 ? -8.849 -19.127 -5.339 1.00 65.31 107 ARG A N 1
ATOM 800 C CA . ARG A 1 107 ? -8.358 -18.229 -4.270 1.00 65.31 107 ARG A CA 1
ATOM 801 C C . ARG A 1 107 ? -9.354 -17.122 -3.908 1.00 65.31 107 ARG A C 1
ATOM 803 O O . ARG A 1 107 ? -9.108 -16.399 -2.943 1.00 65.31 107 ARG A O 1
ATOM 810 N N . HIS A 1 108 ? -10.453 -16.984 -4.650 1.00 69.50 108 HIS A N 1
ATOM 811 C CA . HIS A 1 108 ? -11.470 -15.968 -4.401 1.00 69.50 108 HIS A CA 1
ATOM 812 C C . HIS A 1 108 ? -12.134 -16.162 -3.028 1.00 69.50 108 HIS A C 1
ATOM 814 O O . HIS A 1 108 ? -12.167 -15.220 -2.236 1.00 69.50 108 HIS A O 1
ATOM 820 N N . ASP A 1 109 ? -12.524 -17.388 -2.673 1.00 72.44 109 ASP A N 1
ATOM 821 C CA . ASP A 1 109 ? -13.145 -17.681 -1.372 1.00 72.44 109 ASP A CA 1
ATOM 822 C C . ASP A 1 109 ? -12.212 -17.350 -0.201 1.00 72.44 109 ASP A C 1
ATOM 824 O O . ASP A 1 109 ? -12.611 -16.744 0.799 1.00 72.44 109 ASP A O 1
ATOM 828 N N . ARG A 1 110 ? -10.916 -17.652 -0.356 1.00 71.94 110 ARG A N 1
ATOM 829 C CA . ARG A 1 110 ? -9.876 -17.291 0.620 1.00 71.94 110 ARG A CA 1
ATOM 830 C C . ARG A 1 110 ? -9.748 -15.775 0.791 1.00 71.94 110 ARG A C 1
ATOM 832 O O . ARG A 1 110 ? -9.526 -15.302 1.909 1.00 71.94 110 ARG A O 1
ATOM 839 N N . VAL A 1 111 ? -9.885 -15.011 -0.292 1.00 74.50 111 VAL A N 1
ATOM 840 C CA . VAL A 1 111 ? -9.860 -13.540 -0.263 1.00 74.50 111 VAL A CA 1
ATOM 841 C C . VAL A 1 111 ? -11.092 -12.991 0.443 1.00 74.50 111 VAL A C 1
ATOM 843 O O . VAL A 1 111 ? -10.945 -12.118 1.300 1.00 74.50 111 VAL A O 1
ATOM 846 N N . VAL A 1 112 ? -12.280 -13.529 0.161 1.00 77.00 112 VAL A N 1
ATOM 847 C CA . VAL A 1 112 ? -13.528 -13.135 0.834 1.00 77.00 112 VAL A CA 1
ATOM 848 C C . VAL A 1 112 ? -13.434 -13.404 2.339 1.00 77.00 112 VAL A C 1
ATOM 850 O O . VAL A 1 112 ? -13.669 -12.498 3.145 1.00 77.00 112 VAL A O 1
ATOM 853 N N . ALA A 1 113 ? -13.001 -14.605 2.734 1.00 76.88 113 ALA A N 1
ATOM 854 C CA . ALA A 1 113 ? -12.833 -14.977 4.137 1.00 76.88 113 ALA A CA 1
ATOM 855 C C . ALA A 1 113 ? -11.805 -14.086 4.860 1.00 76.88 113 ALA A C 1
ATOM 857 O O . ALA A 1 113 ? -12.065 -13.580 5.958 1.00 76.88 113 ALA A O 1
ATOM 858 N N . THR A 1 114 ? -10.654 -13.833 4.227 1.00 78.56 114 THR A N 1
ATOM 859 C CA . THR A 1 114 ? -9.622 -12.927 4.758 1.00 78.56 114 THR A CA 1
ATOM 860 C C . THR A 1 114 ? -10.146 -11.498 4.883 1.00 78.56 114 THR A C 1
ATOM 862 O O . THR A 1 114 ? -9.939 -10.856 5.911 1.00 78.56 114 THR A O 1
ATOM 865 N N . SER A 1 115 ? -10.894 -11.009 3.892 1.00 80.38 115 SER A N 1
ATOM 866 C CA . SER A 1 115 ? -11.498 -9.674 3.923 1.00 80.38 115 SER A CA 1
ATOM 867 C C . SER A 1 115 ? -12.481 -9.521 5.088 1.00 80.38 115 SER A C 1
ATOM 869 O O . SER A 1 115 ? -12.425 -8.528 5.816 1.00 80.38 115 SER A O 1
ATOM 871 N N . ALA A 1 116 ? -13.323 -10.529 5.339 1.00 82.38 116 ALA A N 1
ATOM 872 C CA . ALA A 1 116 ? -14.235 -10.543 6.483 1.00 82.38 116 ALA A CA 1
ATOM 873 C C . ALA A 1 116 ? -13.488 -10.577 7.830 1.00 82.38 116 ALA A C 1
ATOM 875 O O . ALA A 1 116 ? -13.873 -9.885 8.777 1.00 82.38 116 ALA A O 1
ATOM 876 N N . LYS A 1 117 ? -12.394 -11.345 7.931 1.00 85.19 117 LYS A N 1
ATOM 877 C CA . LYS A 1 117 ? -11.521 -11.347 9.118 1.00 85.19 117 LYS A CA 1
ATOM 878 C C . LYS A 1 117 ? -10.906 -9.966 9.361 1.00 85.19 117 LYS A C 1
ATOM 880 O O . LYS A 1 117 ? -10.992 -9.464 10.479 1.00 85.19 117 LYS A O 1
ATOM 885 N N . LEU A 1 118 ? -10.341 -9.342 8.327 1.00 83.62 118 LEU A N 1
ATOM 886 C CA . LEU A 1 118 ? -9.748 -8.005 8.415 1.00 83.62 118 LEU A CA 1
ATOM 887 C C . LEU A 1 118 ? -10.786 -6.946 8.793 1.00 83.62 118 LEU A C 1
ATOM 889 O O . LEU A 1 118 ? -10.498 -6.088 9.620 1.00 83.62 118 LEU A O 1
ATOM 893 N N . ARG A 1 119 ? -12.009 -7.028 8.254 1.00 84.62 119 ARG A N 1
ATOM 894 C CA . ARG A 1 119 ? -13.107 -6.117 8.615 1.00 84.62 119 ARG A CA 1
ATOM 895 C C . ARG A 1 119 ? -13.450 -6.202 10.103 1.00 84.62 119 ARG A C 1
ATOM 897 O O . ARG A 1 119 ? -13.517 -5.172 10.764 1.00 84.62 119 ARG A O 1
ATOM 904 N N . ARG A 1 120 ? -13.591 -7.416 10.650 1.00 86.25 120 ARG A N 1
ATOM 905 C CA . ARG A 1 120 ? -13.833 -7.623 12.091 1.00 86.25 120 ARG A CA 1
ATOM 906 C C . ARG A 1 120 ? -12.681 -7.101 12.950 1.00 86.25 120 ARG A C 1
ATOM 908 O O . ARG A 1 120 ? -12.917 -6.489 13.988 1.00 86.25 120 ARG A O 1
ATOM 915 N N . ALA A 1 121 ? -11.442 -7.314 12.511 1.00 87.19 121 ALA A N 1
ATOM 916 C CA . ALA A 1 121 ? -10.264 -6.817 13.213 1.00 87.19 121 ALA A CA 1
ATOM 917 C C . ALA A 1 121 ? -10.209 -5.276 13.223 1.00 87.19 121 ALA A C 1
ATOM 919 O O . ALA A 1 121 ? -9.937 -4.686 14.263 1.00 87.19 121 ALA A O 1
ATOM 920 N N . LEU A 1 122 ? -10.549 -4.627 12.105 1.00 87.44 122 LEU A N 1
ATOM 921 C CA . LEU A 1 122 ? -10.658 -3.168 12.008 1.00 87.44 122 LEU A CA 1
ATOM 922 C C . LEU A 1 122 ? -11.804 -2.599 12.848 1.00 87.44 122 LEU A C 1
ATOM 924 O O . LEU A 1 122 ? -11.621 -1.568 13.480 1.00 87.44 122 LEU A O 1
ATOM 928 N N . ALA A 1 123 ? -12.952 -3.274 12.918 1.00 86.44 123 ALA A N 1
ATOM 929 C CA . ALA A 1 123 ? -14.051 -2.855 13.789 1.00 86.44 123 ALA A CA 1
ATOM 930 C C . ALA A 1 123 ? -13.652 -2.918 15.275 1.00 86.44 123 ALA A C 1
ATOM 932 O O . ALA A 1 123 ? -13.941 -2.003 16.043 1.00 86.44 123 ALA A O 1
ATOM 933 N N . LYS A 1 124 ? -12.921 -3.969 15.678 1.00 85.56 124 LYS A N 1
ATOM 934 C CA . LYS A 1 124 ? -12.329 -4.057 17.021 1.00 85.56 124 LYS A CA 1
ATOM 935 C C . LYS A 1 124 ? -11.348 -2.909 17.264 1.00 85.56 124 LYS A C 1
ATOM 937 O O . LYS A 1 124 ? -11.437 -2.258 18.298 1.00 85.56 124 LYS A O 1
ATOM 942 N N . LEU A 1 125 ? -10.445 -2.661 16.313 1.00 86.88 125 LEU A N 1
ATOM 943 C CA . LEU A 1 125 ? -9.478 -1.568 16.385 1.00 86.88 125 LEU A CA 1
ATOM 944 C C . LEU A 1 125 ? -10.176 -0.209 16.541 1.00 86.88 125 LEU A C 1
ATOM 946 O O . LEU A 1 125 ? -9.768 0.584 17.382 1.00 86.88 125 LEU A O 1
ATOM 950 N N . SER A 1 126 ? -11.246 0.020 15.776 1.00 87.75 126 SER A N 1
ATOM 951 C CA . SER A 1 126 ? -12.090 1.212 15.863 1.00 87.75 126 SER A CA 1
ATOM 952 C C . SER A 1 126 ? -12.673 1.379 17.265 1.00 87.75 126 SER A C 1
ATOM 954 O O . SER A 1 126 ? -12.465 2.415 17.884 1.00 87.75 126 SER A O 1
ATOM 956 N N . SER A 1 127 ? -13.321 0.348 17.818 1.00 83.81 127 SER A N 1
ATOM 957 C CA . SER A 1 127 ? -13.901 0.440 19.166 1.00 83.81 127 SER A CA 1
ATOM 958 C C . SER A 1 127 ? -12.832 0.646 20.246 1.00 83.81 127 SER A C 1
ATOM 960 O O . SER A 1 127 ? -13.007 1.437 21.172 1.00 83.81 127 SER A O 1
ATOM 962 N N . ASP A 1 128 ? -11.680 -0.014 20.121 1.00 82.00 128 ASP A N 1
ATOM 963 C CA . ASP A 1 128 ? -10.606 0.116 21.102 1.00 82.00 128 ASP A CA 1
ATOM 964 C C . ASP A 1 128 ? -9.912 1.497 21.042 1.00 82.00 128 ASP A C 1
ATOM 966 O O . ASP A 1 128 ? -9.587 2.031 22.102 1.00 82.00 128 ASP A O 1
ATOM 970 N N . LEU A 1 129 ? -9.705 2.091 19.854 1.00 80.50 129 LEU A N 1
ATOM 971 C CA . LEU A 1 129 ? -9.019 3.388 19.677 1.00 80.50 129 LEU A CA 1
ATOM 972 C C . LEU A 1 129 ? -9.934 4.616 19.729 1.00 80.50 129 LEU A C 1
ATOM 974 O O . LEU A 1 129 ? -9.515 5.646 20.254 1.00 80.50 129 LEU A O 1
ATOM 978 N N . LEU A 1 130 ? -11.125 4.538 19.130 1.00 76.56 130 LEU A N 1
ATOM 979 C CA . LEU A 1 130 ? -12.025 5.683 18.959 1.00 76.56 130 LEU A CA 1
ATOM 980 C C . LEU A 1 130 ? -13.043 5.796 20.099 1.00 76.56 130 LEU A C 1
ATOM 982 O O . LEU A 1 130 ? -13.426 6.905 20.456 1.00 76.56 130 LEU A O 1
ATOM 986 N N . GLU A 1 131 ? -13.471 4.670 20.681 1.00 72.50 131 GLU A N 1
ATOM 987 C CA . GLU A 1 131 ? -14.603 4.651 21.622 1.00 72.50 131 GLU A CA 1
ATOM 988 C C . GLU A 1 131 ? -14.193 4.358 23.073 1.00 72.50 131 GLU A C 1
ATOM 990 O O . GLU A 1 131 ? -14.722 4.974 23.995 1.00 72.50 131 GLU A O 1
ATOM 995 N N . ARG A 1 132 ? -13.290 3.391 23.310 1.00 68.44 132 ARG A N 1
ATOM 996 C CA . ARG A 1 132 ? -13.088 2.808 24.656 1.00 68.44 132 ARG A CA 1
ATOM 997 C C . ARG A 1 132 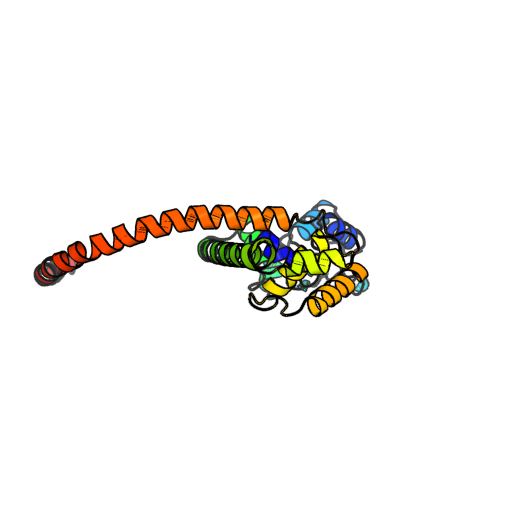? -11.806 3.221 25.367 1.00 68.44 132 ARG A C 1
ATOM 999 O O . ARG A 1 132 ? -11.832 3.399 26.584 1.00 68.44 132 ARG A O 1
ATOM 1006 N N . ARG A 1 133 ? -10.668 3.312 24.670 1.00 64.06 133 ARG A N 1
ATOM 1007 C CA . ARG A 1 133 ? -9.386 3.716 25.270 1.00 64.06 133 ARG A CA 1
ATOM 1008 C C . ARG A 1 133 ? -8.992 5.068 24.701 1.00 64.06 133 ARG A C 1
ATOM 1010 O O . ARG A 1 133 ? -8.654 5.160 23.530 1.00 64.06 133 ARG A O 1
ATOM 1017 N N . SER A 1 134 ? -8.956 6.103 25.538 1.00 66.31 134 SER A N 1
ATOM 1018 C CA . SER A 1 134 ? -8.616 7.483 25.152 1.00 66.31 134 SER A CA 1
ATOM 1019 C C . SER A 1 134 ? -7.143 7.689 24.742 1.00 66.31 134 SER A C 1
ATOM 1021 O O . SER A 1 134 ? -6.592 8.771 24.941 1.00 66.31 134 SER A O 1
ATOM 1023 N N . MET A 1 135 ? -6.471 6.662 24.205 1.00 78.44 135 MET A N 1
ATOM 1024 C CA . MET A 1 135 ? -5.092 6.748 23.727 1.00 78.44 135 MET A CA 1
ATOM 1025 C C . MET A 1 135 ? -4.978 7.759 22.589 1.00 78.44 135 MET A C 1
ATOM 1027 O O . MET A 1 135 ? -4.023 8.523 22.574 1.00 78.44 135 MET A O 1
ATOM 1031 N N . LEU A 1 136 ? -5.973 7.808 21.698 1.00 83.31 136 LEU A N 1
ATOM 1032 C CA . LEU A 1 136 ? -6.013 8.762 20.594 1.00 83.31 136 LEU A CA 1
ATOM 1033 C C . LEU A 1 136 ? -6.004 10.209 21.103 1.00 83.31 136 LEU A C 1
ATOM 1035 O O . LEU A 1 136 ? -5.045 10.924 20.841 1.00 83.31 136 LEU A O 1
ATOM 1039 N N . GLY A 1 137 ? -6.981 10.585 21.937 1.00 85.06 137 GLY A N 1
ATOM 1040 C CA . GLY A 1 137 ? -7.061 11.939 22.500 1.00 85.06 137 GLY A CA 1
ATOM 1041 C C . GLY A 1 137 ? -5.850 12.322 23.354 1.00 85.06 137 GLY A C 1
ATOM 1042 O O . GLY A 1 137 ? -5.408 13.468 23.332 1.00 85.06 137 GLY A O 1
ATOM 1043 N N . LEU A 1 138 ? -5.264 11.362 24.077 1.00 88.31 138 LEU A N 1
ATOM 1044 C CA . LEU A 1 138 ? -4.047 11.607 24.848 1.00 88.31 138 LEU A CA 1
ATOM 1045 C C . LEU A 1 138 ? -2.840 11.868 23.936 1.00 88.31 138 LEU A C 1
ATOM 1047 O O . LEU A 1 138 ? -2.094 12.807 24.187 1.00 88.31 138 LEU A O 1
ATOM 1051 N N . VAL A 1 139 ? -2.650 11.086 22.871 1.00 90.31 139 VAL A N 1
ATOM 1052 C CA . VAL A 1 139 ? -1.557 11.299 21.907 1.00 90.31 139 VAL A CA 1
ATOM 1053 C C . VAL A 1 139 ? -1.762 12.598 21.117 1.00 90.31 139 VAL A C 1
ATOM 1055 O O . VAL A 1 139 ? -0.816 13.369 20.972 1.00 90.31 139 VAL A O 1
ATOM 1058 N N . GLU A 1 140 ? -2.993 12.902 20.697 1.00 89.69 140 GLU A N 1
ATOM 1059 C CA . GLU A 1 140 ? -3.362 14.179 20.063 1.00 89.69 140 GLU A CA 1
ATOM 1060 C C . GLU A 1 140 ? -3.058 15.378 20.979 1.00 89.69 140 GLU A C 1
ATOM 1062 O O . GLU A 1 140 ? -2.580 16.408 20.507 1.00 89.69 140 GLU A O 1
ATOM 1067 N N . SER A 1 141 ? -3.242 15.241 22.300 1.00 91.00 141 SER A N 1
ATOM 1068 C CA . SER A 1 141 ? -2.924 16.312 23.260 1.00 91.00 141 SER A CA 1
ATOM 1069 C C . SER A 1 141 ? -1.431 16.673 23.329 1.00 91.00 141 SER A C 1
ATOM 1071 O O . SER A 1 141 ? -1.092 17.770 23.767 1.00 91.00 141 SER A O 1
ATOM 1073 N N . PHE A 1 142 ? -0.540 15.796 22.847 1.00 92.50 142 PHE A N 1
ATOM 1074 C CA . PHE A 1 142 ? 0.889 16.090 22.675 1.00 92.50 142 PHE A CA 1
ATOM 1075 C C . PHE A 1 142 ? 1.216 16.781 21.337 1.00 92.50 142 PHE A C 1
ATOM 1077 O O . PHE A 1 142 ? 2.388 17.025 21.057 1.00 92.50 142 PHE A O 1
ATOM 1084 N N . GLY A 1 143 ? 0.208 17.110 20.521 1.00 90.94 143 GLY A N 1
ATOM 1085 C CA . GLY A 1 143 ? 0.357 17.857 19.268 1.00 90.94 143 GLY A CA 1
ATOM 1086 C C . GLY A 1 143 ? 0.505 17.001 18.008 1.00 90.94 143 GLY A C 1
ATOM 1087 O O . GLY A 1 143 ? 0.809 17.545 16.950 1.00 90.94 143 GLY A O 1
ATOM 1088 N N . PHE A 1 144 ? 0.294 15.685 18.092 1.00 89.44 144 PHE A N 1
ATOM 1089 C CA . PHE A 1 144 ? 0.346 14.804 16.922 1.00 89.44 144 PHE A CA 1
ATOM 1090 C C . PHE A 1 144 ? -0.952 14.858 16.116 1.00 89.44 144 PHE A C 1
ATOM 1092 O O . PHE A 1 144 ? -2.049 14.858 16.677 1.00 89.44 144 PHE A O 1
ATOM 1099 N N . ALA A 1 145 ? -0.827 14.853 14.788 1.00 87.62 145 ALA A N 1
ATOM 1100 C CA . ALA A 1 145 ? -1.977 14.851 13.895 1.00 87.62 145 ALA A CA 1
ATOM 1101 C C . ALA A 1 145 ? -2.760 13.535 14.005 1.00 87.62 145 ALA A C 1
ATOM 1103 O O . ALA A 1 145 ? -2.188 12.445 13.945 1.00 87.62 145 ALA A O 1
ATOM 1104 N N . ARG A 1 146 ? -4.090 13.633 14.090 1.00 88.00 146 ARG A N 1
ATOM 1105 C CA . ARG A 1 146 ? -5.010 12.489 14.184 1.00 88.00 146 ARG A CA 1
ATOM 1106 C C . ARG A 1 146 ? -4.747 11.410 13.131 1.00 88.00 146 ARG A C 1
ATOM 1108 O O . ARG A 1 146 ? -4.710 10.224 13.453 1.00 88.00 146 ARG A O 1
ATOM 1115 N N . SER A 1 147 ? -4.517 11.821 11.885 1.00 85.50 147 SER A N 1
ATOM 1116 C CA . SER A 1 147 ? -4.203 10.931 10.762 1.00 85.50 147 SER A CA 1
ATOM 1117 C C . SER A 1 147 ? -2.916 10.129 10.995 1.00 85.50 147 SER A C 1
ATOM 1119 O O . SER A 1 147 ? -2.923 8.913 10.786 1.00 85.50 147 SER A O 1
ATOM 1121 N N . SER A 1 148 ? -1.850 10.763 11.500 1.00 87.12 148 SER A N 1
ATOM 1122 C CA . SER A 1 148 ? -0.596 10.095 11.880 1.00 87.12 148 SER A CA 1
ATOM 1123 C C . SER A 1 148 ? -0.834 9.050 12.972 1.00 87.12 148 SER A C 1
ATOM 1125 O O . SER A 1 148 ? -0.362 7.914 12.861 1.00 87.12 148 SER A O 1
ATOM 1127 N N . VAL A 1 149 ? -1.616 9.400 14.002 1.00 88.62 149 VAL A N 1
ATOM 1128 C CA . VAL A 1 149 ? -1.927 8.495 15.120 1.00 88.62 149 VAL A CA 1
ATOM 1129 C C . VAL A 1 149 ? -2.698 7.267 14.638 1.00 88.62 149 VAL A C 1
ATOM 1131 O O . VAL A 1 149 ? -2.306 6.134 14.929 1.00 88.62 149 VAL A O 1
ATOM 1134 N N . LEU A 1 150 ? -3.770 7.473 13.869 1.00 88.31 150 LEU A N 1
ATOM 1135 C CA . LEU A 1 150 ? -4.610 6.393 13.350 1.00 88.31 150 LEU A CA 1
ATOM 1136 C C . LEU A 1 150 ? -3.842 5.476 12.401 1.00 88.31 150 LEU A C 1
ATOM 1138 O O . LEU A 1 150 ? -3.954 4.251 12.505 1.00 88.31 150 LEU A O 1
ATOM 1142 N N . TYR A 1 151 ? -3.031 6.047 11.510 1.00 88.00 151 TYR A N 1
ATOM 1143 C CA . TYR A 1 151 ? -2.196 5.267 10.607 1.00 88.00 151 TYR A CA 1
ATOM 1144 C C . TYR A 1 151 ? -1.197 4.400 11.377 1.00 88.00 151 TYR A C 1
ATOM 1146 O O . TYR A 1 151 ? -1.143 3.188 11.154 1.00 88.00 151 TYR A O 1
ATOM 1154 N N . CYS A 1 152 ? -0.440 4.984 12.311 1.00 89.19 152 CYS A N 1
ATOM 1155 C CA . CYS A 1 152 ? 0.580 4.260 13.072 1.00 89.19 152 CYS A CA 1
ATOM 1156 C C . CYS A 1 152 ? -0.034 3.178 13.962 1.00 89.19 152 CYS A C 1
ATOM 1158 O O . CYS A 1 152 ? 0.468 2.052 14.003 1.00 89.19 152 CYS A O 1
ATOM 1160 N N . ALA A 1 153 ? -1.168 3.466 14.605 1.00 89.50 153 ALA A N 1
ATOM 1161 C CA . ALA A 1 153 ? -1.884 2.477 15.398 1.00 89.50 153 ALA A CA 1
ATOM 1162 C C . ALA A 1 153 ? -2.418 1.329 14.524 1.00 89.50 153 ALA A C 1
ATOM 1164 O O . ALA A 1 153 ? -2.283 0.159 14.888 1.00 89.50 153 ALA A O 1
ATOM 1165 N N . CYS A 1 154 ? -2.957 1.638 13.338 1.00 89.56 154 CYS A N 1
ATOM 1166 C CA . CYS A 1 154 ? -3.405 0.627 12.383 1.00 89.56 154 CYS A CA 1
ATOM 1167 C C . CYS A 1 154 ? -2.240 -0.221 11.860 1.00 89.56 154 CYS A C 1
ATOM 1169 O O . CYS A 1 154 ? -2.328 -1.448 11.855 1.00 89.56 154 CYS A O 1
ATOM 1171 N N . ARG A 1 155 ? -1.120 0.401 11.482 1.00 89.69 155 ARG A N 1
ATOM 1172 C CA . ARG A 1 155 ? 0.104 -0.293 11.061 1.00 89.69 155 ARG A CA 1
ATOM 1173 C C . ARG A 1 155 ? 0.616 -1.231 12.145 1.00 89.69 155 ARG A C 1
ATOM 1175 O O . ARG A 1 155 ? 0.881 -2.398 11.856 1.00 89.69 155 ARG A O 1
ATOM 1182 N N . HIS A 1 156 ? 0.721 -0.754 13.382 1.00 89.75 156 HIS A N 1
ATOM 1183 C CA . HIS A 1 156 ? 1.126 -1.584 14.513 1.00 89.75 156 HIS A CA 1
ATOM 1184 C C . HIS A 1 156 ? 0.187 -2.784 14.669 1.00 89.75 156 HIS A C 1
ATOM 1186 O O . HIS A 1 156 ? 0.633 -3.930 14.678 1.00 89.75 156 HIS A O 1
ATOM 1192 N N . PHE A 1 157 ? -1.121 -2.533 14.674 1.00 89.62 157 PHE A N 1
ATOM 1193 C CA . PHE A 1 157 ? -2.135 -3.572 14.793 1.00 89.62 157 PHE A CA 1
ATOM 1194 C C . PHE A 1 157 ? -2.038 -4.628 13.685 1.00 89.62 157 PHE A C 1
ATOM 1196 O O . PHE A 1 157 ? -2.051 -5.827 13.970 1.00 89.62 157 PHE A O 1
ATOM 1203 N N . MET A 1 158 ? -1.876 -4.212 12.428 1.00 87.12 158 MET A N 1
ATOM 1204 C CA . MET A 1 158 ? -1.788 -5.134 11.292 1.00 87.12 158 MET A CA 1
ATOM 1205 C C . MET A 1 158 ? -0.481 -5.929 11.256 1.00 87.12 158 MET A C 1
ATOM 1207 O O . MET A 1 158 ? -0.481 -7.078 10.819 1.00 87.12 158 MET A O 1
ATOM 1211 N N . THR A 1 159 ? 0.622 -5.353 11.735 1.00 87.56 159 THR A N 1
ATOM 1212 C CA . THR A 1 159 ? 1.951 -5.993 11.705 1.00 87.56 159 THR A CA 1
ATOM 1213 C C . THR A 1 159 ? 2.277 -6.797 12.966 1.00 87.56 159 THR A C 1
ATOM 1215 O O . THR A 1 159 ? 3.179 -7.632 12.942 1.00 87.56 159 THR A O 1
ATOM 1218 N N . ARG A 1 160 ? 1.532 -6.602 14.062 1.00 87.12 160 ARG A N 1
ATOM 1219 C CA . ARG A 1 160 ? 1.727 -7.282 15.358 1.00 87.12 160 ARG A CA 1
ATOM 1220 C C . ARG A 1 160 ? 0.569 -8.212 15.733 1.00 87.12 160 ARG A C 1
ATOM 1222 O O . ARG A 1 160 ? 0.256 -8.394 16.905 1.00 87.12 160 ARG A O 1
ATOM 1229 N N . GLY A 1 161 ? -0.089 -8.809 14.739 1.00 82.31 161 GLY A N 1
ATOM 1230 C CA . GLY A 1 161 ? -1.095 -9.851 14.973 1.00 82.31 161 GLY A CA 1
ATOM 1231 C C . GLY A 1 161 ? -2.375 -9.364 15.663 1.00 82.31 161 GLY A C 1
ATOM 1232 O O . GLY A 1 161 ? -3.007 -10.130 16.387 1.00 82.31 161 GLY A O 1
ATOM 1233 N N . GLY A 1 162 ? -2.768 -8.107 15.449 1.00 83.69 162 GLY A N 1
ATOM 1234 C CA . GLY A 1 162 ? -3.979 -7.520 16.027 1.00 83.69 162 GLY A CA 1
ATOM 1235 C C . GLY A 1 162 ? -3.810 -7.017 17.462 1.00 83.69 162 GLY A C 1
ATOM 1236 O O . GLY A 1 162 ? -4.794 -6.897 18.194 1.00 83.69 162 GLY A O 1
ATOM 1237 N N . GLN A 1 163 ? -2.575 -6.757 17.890 1.00 83.12 163 GLN A N 1
ATOM 1238 C CA . GLN A 1 163 ? -2.285 -6.133 19.177 1.00 83.12 163 GLN A CA 1
ATOM 1239 C C . GLN A 1 163 ? -2.253 -4.613 19.033 1.00 83.12 163 GLN A C 1
ATOM 1241 O O . GLN A 1 163 ? -1.757 -4.083 18.046 1.00 83.12 163 GLN A O 1
ATOM 1246 N N . LEU A 1 164 ? -2.793 -3.909 20.021 1.00 78.38 164 LEU A N 1
ATOM 1247 C CA . LEU A 1 164 ? -2.671 -2.459 20.123 1.00 78.38 164 LEU A CA 1
ATOM 1248 C C . LEU A 1 164 ? -1.389 -2.077 20.854 1.00 78.38 164 LEU A C 1
ATOM 1250 O O . LEU A 1 164 ? -0.946 -2.817 21.735 1.00 78.38 164 LEU A O 1
ATOM 1254 N N . ALA A 1 165 ? -0.864 -0.886 20.548 1.00 71.62 165 ALA A N 1
ATOM 1255 C CA . ALA A 1 165 ? 0.155 -0.260 21.382 1.00 71.62 165 ALA A CA 1
ATOM 1256 C C . ALA A 1 165 ? -0.349 -0.230 22.832 1.00 71.62 165 ALA A C 1
ATOM 1258 O O . ALA A 1 165 ? -1.508 0.107 23.096 1.00 71.62 165 ALA A O 1
ATOM 1259 N N . CYS A 1 166 ? 0.489 -0.655 23.774 1.00 69.19 166 CYS A N 1
ATOM 1260 C CA . CYS A 1 166 ? 0.067 -0.781 25.164 1.00 69.19 166 CYS A CA 1
ATOM 1261 C C . CYS A 1 166 ? 0.191 0.549 25.914 1.00 69.19 166 CYS A C 1
ATOM 1263 O O . CYS A 1 166 ? -0.527 0.753 26.897 1.00 69.19 166 CYS A O 1
ATOM 1265 N N . ARG A 1 167 ? 1.054 1.460 25.439 1.00 85.88 167 ARG A N 1
ATOM 1266 C CA . ARG A 1 167 ? 1.304 2.772 26.042 1.00 85.88 167 ARG A CA 1
ATOM 1267 C C . ARG A 1 167 ? 1.264 3.893 24.993 1.00 85.88 167 ARG A C 1
ATOM 1269 O O . ARG A 1 167 ? 1.709 3.685 23.868 1.00 85.88 167 ARG A O 1
ATOM 1276 N N . PRO A 1 168 ? 0.811 5.104 25.370 1.00 85.44 168 PRO A N 1
ATOM 1277 C CA . PRO A 1 168 ? 0.867 6.281 24.498 1.00 85.44 168 PRO A CA 1
ATOM 1278 C C . PRO A 1 168 ? 2.284 6.607 24.006 1.00 85.44 168 PRO A C 1
ATOM 1280 O O . PRO A 1 168 ? 2.446 7.020 22.865 1.00 85.44 168 PRO A O 1
ATOM 1283 N N . GLY A 1 169 ? 3.304 6.390 24.848 1.00 88.31 169 GLY A N 1
ATOM 1284 C CA . GLY A 1 169 ? 4.709 6.625 24.499 1.00 88.31 169 GLY A CA 1
ATOM 1285 C C . GLY A 1 169 ? 5.178 5.788 23.309 1.00 88.31 169 GLY A C 1
ATOM 1286 O O . GLY A 1 169 ? 5.774 6.340 22.392 1.00 88.31 169 GLY A O 1
ATOM 1287 N N . ASP A 1 170 ? 4.819 4.501 23.274 1.00 88.69 170 ASP A N 1
ATOM 1288 C CA . ASP A 1 170 ? 5.164 3.607 22.161 1.00 88.69 170 ASP A CA 1
ATOM 1289 C C . ASP A 1 170 ? 4.535 4.101 20.847 1.00 88.69 170 ASP A C 1
ATOM 1291 O O . ASP A 1 170 ? 5.143 4.034 19.782 1.00 88.69 170 ASP A O 1
ATOM 1295 N N . LEU A 1 171 ? 3.301 4.620 20.910 1.00 88.62 171 LEU A N 1
ATOM 1296 C CA . LEU A 1 171 ? 2.619 5.166 19.737 1.00 88.62 171 LEU A CA 1
ATOM 1297 C C . LEU A 1 171 ? 3.258 6.475 19.263 1.00 88.62 171 LEU A C 1
ATOM 1299 O O . LEU A 1 171 ? 3.420 6.663 18.063 1.00 88.62 171 LEU A O 1
ATOM 1303 N N . ILE A 1 172 ? 3.670 7.338 20.191 1.00 91.06 172 ILE A N 1
ATOM 1304 C CA . ILE A 1 172 ? 4.406 8.573 19.894 1.00 91.06 172 ILE A CA 1
ATOM 1305 C C . ILE A 1 172 ? 5.751 8.274 19.223 1.00 91.06 172 ILE A C 1
ATOM 1307 O O . ILE A 1 172 ? 6.097 8.927 18.241 1.00 91.06 172 ILE A O 1
ATOM 1311 N N . GLU A 1 173 ? 6.498 7.292 19.727 1.00 91.06 173 GLU A N 1
ATOM 1312 C CA . GLU A 1 173 ? 7.771 6.864 19.138 1.00 91.06 173 GLU A CA 1
ATOM 1313 C C . GLU A 1 173 ? 7.572 6.381 17.696 1.00 91.06 173 GLU A C 1
ATOM 1315 O O . GLU A 1 173 ? 8.223 6.887 16.784 1.00 91.06 173 GLU A O 1
ATOM 1320 N N . MET A 1 174 ? 6.579 5.514 17.464 1.00 88.69 174 MET A N 1
ATOM 1321 C CA . MET A 1 174 ? 6.234 5.048 16.115 1.00 88.69 174 MET A CA 1
ATOM 1322 C C . MET A 1 174 ? 5.824 6.184 15.168 1.00 88.69 174 MET A C 1
ATOM 1324 O O . MET A 1 174 ? 6.169 6.141 13.989 1.00 88.69 174 MET A O 1
ATOM 1328 N N . ILE A 1 175 ? 5.083 7.187 15.654 1.00 89.38 175 ILE A N 1
ATOM 1329 C CA . ILE A 1 175 ? 4.689 8.343 14.834 1.00 89.38 175 ILE A CA 1
ATOM 1330 C C . ILE A 1 175 ? 5.919 9.144 14.417 1.00 89.38 175 ILE A C 1
ATOM 1332 O O . ILE A 1 175 ? 6.039 9.483 13.245 1.00 89.38 175 ILE A O 1
ATOM 1336 N N . ARG A 1 176 ? 6.852 9.398 15.339 1.00 89.44 176 ARG A N 1
ATOM 1337 C CA . ARG A 1 176 ? 8.081 10.144 15.034 1.00 89.44 176 ARG A CA 1
ATOM 1338 C C . ARG A 1 176 ? 8.946 9.429 14.004 1.00 89.44 176 ARG A C 1
ATOM 1340 O O . ARG A 1 176 ? 9.320 10.045 13.012 1.00 89.44 176 ARG A O 1
ATOM 1347 N N . GLU A 1 177 ? 9.188 8.130 14.191 1.00 85.38 177 GLU A N 1
ATOM 1348 C CA . GLU A 1 177 ? 9.917 7.313 13.209 1.00 85.38 177 GLU A CA 1
ATOM 1349 C C . GLU A 1 177 ? 9.256 7.370 11.823 1.00 85.38 177 GLU A C 1
ATOM 1351 O O . GLU A 1 177 ? 9.925 7.374 10.791 1.00 85.38 177 GLU A O 1
ATOM 1356 N N . PHE A 1 178 ? 7.925 7.409 11.783 1.00 81.25 178 PHE A N 1
ATOM 1357 C CA . PHE A 1 178 ? 7.169 7.434 10.542 1.00 81.25 178 PHE A CA 1
ATOM 1358 C C . PHE A 1 178 ? 7.164 8.806 9.853 1.00 81.25 178 PHE A C 1
ATOM 1360 O O . PHE A 1 178 ? 7.379 8.874 8.641 1.00 81.25 178 PHE A O 1
ATOM 1367 N N . GLU A 1 179 ? 6.947 9.885 10.607 1.00 82.19 179 GLU A N 1
ATOM 1368 C CA . GLU A 1 179 ? 6.953 11.265 10.106 1.00 82.19 179 GLU A CA 1
ATOM 1369 C C . GLU A 1 179 ? 8.338 11.666 9.581 1.00 82.19 179 GLU A C 1
ATOM 1371 O O . GLU A 1 179 ? 8.427 12.312 8.537 1.00 82.19 179 GLU A O 1
ATOM 1376 N N . GLU A 1 180 ? 9.417 11.211 10.230 1.00 74.62 180 GLU A N 1
ATOM 1377 C CA . GLU A 1 180 ? 10.790 11.386 9.736 1.00 74.62 180 GLU A CA 1
ATOM 1378 C C . GLU A 1 180 ? 11.007 10.730 8.370 1.00 74.62 180 GLU A C 1
ATOM 1380 O O . GLU A 1 180 ? 11.704 11.270 7.508 1.00 74.62 180 GLU A O 1
ATOM 1385 N N . LEU A 1 181 ? 10.402 9.563 8.150 1.00 66.50 181 LEU A N 1
ATOM 1386 C CA . LEU A 1 181 ? 10.543 8.854 6.887 1.00 66.50 181 LEU A CA 1
ATOM 1387 C C . LEU A 1 181 ? 9.717 9.511 5.780 1.00 66.50 181 LEU A C 1
ATOM 1389 O O . LEU A 1 181 ? 10.115 9.433 4.612 1.00 66.50 181 LEU A O 1
ATOM 1393 N N . GLN A 1 182 ? 8.551 10.081 6.104 1.00 66.62 182 GLN A N 1
ATOM 1394 C CA . GLN A 1 182 ? 7.532 10.427 5.115 1.00 66.62 182 GLN A CA 1
ATOM 1395 C C . GLN A 1 182 ? 6.471 11.429 5.649 1.00 66.62 182 GLN A C 1
ATOM 1397 O O . GLN A 1 182 ? 5.520 11.023 6.320 1.00 66.62 182 GLN A O 1
ATOM 1402 N N . PRO A 1 183 ? 6.561 12.720 5.290 1.00 57.12 183 PRO A N 1
ATOM 1403 C CA . PRO A 1 183 ? 5.763 13.776 5.922 1.00 57.12 183 PRO A CA 1
ATOM 1404 C C . PRO A 1 183 ? 4.314 13.963 5.420 1.00 57.12 183 PRO A C 1
ATOM 1406 O O . PRO A 1 183 ? 3.672 14.916 5.843 1.00 57.12 183 PRO A O 1
ATOM 1409 N N . ASP A 1 184 ? 3.763 13.106 4.549 1.00 62.84 184 ASP A N 1
ATOM 1410 C CA . ASP A 1 184 ? 2.446 13.378 3.938 1.00 62.84 184 ASP A CA 1
ATOM 1411 C C . ASP A 1 184 ? 1.705 12.087 3.528 1.00 62.84 184 ASP A C 1
ATOM 1413 O O . ASP A 1 184 ? 1.710 11.675 2.376 1.00 62.84 184 ASP A O 1
ATOM 1417 N N . TRP A 1 185 ? 1.122 11.362 4.487 1.00 66.94 185 TRP A N 1
ATOM 1418 C CA . TRP A 1 185 ? 0.410 10.093 4.219 1.00 66.94 185 TRP A CA 1
ATOM 1419 C C . TRP A 1 185 ? -1.102 10.211 4.111 1.00 66.94 185 TRP A C 1
ATOM 1421 O O . TRP A 1 185 ? -1.758 9.288 3.618 1.00 66.94 185 TRP A O 1
ATOM 1431 N N . GLY A 1 186 ? -1.659 11.310 4.622 1.00 60.03 186 GLY A N 1
ATOM 1432 C CA . GLY A 1 186 ? -3.095 11.457 4.850 1.00 60.03 186 GLY A CA 1
ATOM 1433 C C . GLY A 1 186 ? -3.939 11.355 3.579 1.00 60.03 186 GLY A C 1
ATOM 1434 O O . GLY A 1 186 ? -5.101 10.972 3.657 1.00 60.03 186 GLY A O 1
ATOM 1435 N N . HIS A 1 187 ? -3.363 11.632 2.403 1.00 68.81 187 HIS A N 1
ATOM 1436 C CA . HIS A 1 187 ? -4.064 11.546 1.118 1.00 68.81 187 HIS A CA 1
ATOM 1437 C C . HIS A 1 187 ? -4.107 10.139 0.518 1.00 68.81 187 HIS A C 1
ATOM 1439 O O . HIS A 1 187 ? -4.933 9.882 -0.355 1.00 68.81 187 HIS A O 1
ATOM 1445 N N . VAL A 1 188 ? -3.226 9.226 0.943 1.00 70.44 188 VAL A N 1
ATOM 1446 C CA . VAL A 1 188 ? -3.151 7.877 0.356 1.00 70.44 188 VAL A CA 1
ATOM 1447 C C . VAL A 1 188 ? -4.324 7.019 0.823 1.00 70.44 188 VAL A C 1
ATOM 1449 O O . VAL A 1 188 ? -4.861 6.225 0.049 1.00 70.44 188 VAL A O 1
ATOM 1452 N N . ILE A 1 189 ? -4.718 7.162 2.091 1.00 77.94 189 ILE A N 1
ATOM 1453 C CA . ILE A 1 189 ? -5.872 6.468 2.653 1.00 77.94 189 ILE A CA 1
ATOM 1454 C C . ILE A 1 189 ? -6.442 7.209 3.862 1.00 77.94 189 ILE A C 1
ATOM 1456 O O . ILE A 1 189 ? -5.736 7.470 4.835 1.00 77.94 189 ILE A O 1
ATOM 1460 N N . ASP A 1 190 ? -7.749 7.464 3.831 1.00 85.50 190 ASP A N 1
ATOM 1461 C CA . ASP A 1 190 ? -8.480 7.950 4.998 1.00 85.50 190 ASP A CA 1
ATOM 1462 C C . ASP A 1 190 ? -8.738 6.781 5.962 1.00 85.50 190 ASP A C 1
ATOM 1464 O O . ASP A 1 190 ? -9.688 6.004 5.827 1.00 85.50 190 ASP A O 1
ATOM 1468 N N . VAL A 1 191 ? -7.819 6.604 6.912 1.00 86.75 191 VAL A N 1
ATOM 1469 C CA . VAL A 1 191 ? -7.891 5.526 7.907 1.00 86.75 191 VAL A CA 1
ATOM 1470 C C . VAL A 1 191 ? -9.135 5.674 8.782 1.00 86.75 191 VAL A C 1
ATOM 1472 O O . VAL A 1 191 ? -9.747 4.665 9.127 1.00 86.75 191 VAL A O 1
ATOM 1475 N N . GLU A 1 192 ? -9.523 6.903 9.124 1.00 87.38 192 GLU A N 1
ATOM 1476 C CA . GLU A 1 192 ? -10.661 7.163 10.005 1.00 87.38 192 GLU A CA 1
ATOM 1477 C C . GLU A 1 192 ? -11.981 6.791 9.335 1.00 87.38 192 GLU A C 1
ATOM 1479 O O . GLU A 1 192 ? -12.785 6.066 9.931 1.00 87.38 192 GLU A O 1
ATOM 1484 N N . ALA A 1 193 ? -12.169 7.203 8.079 1.00 86.62 193 ALA A N 1
ATOM 1485 C CA . ALA A 1 193 ? -13.334 6.819 7.290 1.00 86.62 193 ALA A CA 1
ATOM 1486 C C . ALA A 1 193 ? -13.430 5.292 7.167 1.00 86.62 193 ALA A C 1
ATOM 1488 O O . ALA A 1 193 ? -14.467 4.701 7.461 1.00 86.62 193 ALA A O 1
ATOM 1489 N N . VAL A 1 194 ? -12.319 4.618 6.842 1.00 85.81 194 VAL A N 1
ATOM 1490 C CA . VAL A 1 194 ? -12.314 3.154 6.700 1.00 85.81 194 VAL A CA 1
ATOM 1491 C C . VAL A 1 194 ? -12.599 2.440 8.028 1.00 85.81 194 VAL A C 1
ATOM 1493 O O . VAL A 1 194 ? -13.253 1.392 8.019 1.00 85.81 194 VAL A O 1
ATOM 1496 N N . LEU A 1 195 ? -12.105 2.950 9.163 1.00 85.12 195 LEU A N 1
ATOM 1497 C CA . LEU A 1 195 ? -12.397 2.387 10.487 1.00 85.12 195 LEU A CA 1
ATOM 1498 C C . LEU A 1 195 ? -13.875 2.556 10.851 1.00 85.12 195 LEU A C 1
ATOM 1500 O O . LEU A 1 195 ? -14.506 1.578 11.261 1.00 85.12 195 LEU A O 1
ATOM 1504 N N . SER A 1 196 ? -14.427 3.745 10.615 1.00 84.50 196 SER A N 1
ATOM 1505 C CA . SER A 1 196 ? -15.837 4.071 10.856 1.00 84.50 196 SER A CA 1
ATOM 1506 C C . SER A 1 196 ? -16.775 3.201 10.011 1.00 84.50 196 SER A C 1
ATOM 1508 O O . SER A 1 196 ? -17.718 2.601 10.533 1.00 84.50 196 SER A O 1
ATOM 1510 N N . ASP A 1 197 ? -16.465 3.016 8.726 1.00 83.81 197 ASP A N 1
ATOM 1511 C CA . ASP A 1 197 ? -17.203 2.112 7.835 1.00 83.81 197 ASP A CA 1
ATOM 1512 C C . ASP A 1 197 ? -17.149 0.657 8.323 1.00 83.81 197 ASP A C 1
ATOM 1514 O O . ASP A 1 197 ? -18.127 -0.090 8.262 1.00 83.81 197 ASP A O 1
ATOM 1518 N N . CYS A 1 198 ? -15.995 0.212 8.828 1.00 81.38 198 CYS A N 1
ATOM 1519 C CA . CYS A 1 198 ? -15.868 -1.144 9.357 1.00 81.38 198 CYS A CA 1
ATOM 1520 C C . CYS A 1 198 ? -16.671 -1.338 10.650 1.00 81.38 198 CYS A C 1
ATOM 1522 O O . CYS A 1 198 ? -17.196 -2.434 10.851 1.00 81.38 198 CYS A O 1
ATOM 1524 N N . ALA A 1 199 ? -16.774 -0.314 11.502 1.00 77.06 199 ALA A N 1
ATOM 1525 C CA . ALA A 1 199 ? -17.586 -0.355 12.715 1.00 77.06 199 ALA A CA 1
ATOM 1526 C C . ALA A 1 199 ? -19.081 -0.487 12.379 1.00 77.06 199 ALA A C 1
ATOM 1528 O O . ALA A 1 199 ? -19.714 -1.461 12.791 1.00 77.06 199 ALA A O 1
ATOM 1529 N N . THR A 1 200 ? -19.607 0.395 11.525 1.00 76.50 200 THR A N 1
ATOM 1530 C CA . THR A 1 200 ? -21.030 0.417 11.129 1.00 76.50 200 THR A CA 1
ATOM 1531 C C . THR A 1 200 ? -21.479 -0.870 10.422 1.00 76.50 200 THR A C 1
ATOM 1533 O O . THR A 1 200 ? -22.538 -1.437 10.719 1.00 76.50 200 THR A O 1
ATOM 1536 N N . LEU A 1 201 ? -20.650 -1.406 9.519 1.00 67.81 201 LEU A N 1
ATOM 1537 C CA . LEU A 1 201 ? -20.925 -2.677 8.841 1.00 67.81 201 LEU A CA 1
ATOM 1538 C C . LEU A 1 201 ? -20.899 -3.871 9.803 1.00 67.81 201 LEU A C 1
ATOM 1540 O O . LEU A 1 201 ? -21.628 -4.844 9.598 1.00 67.81 201 LEU A O 1
ATOM 1544 N N . ASN A 1 202 ? -20.062 -3.824 10.840 1.00 65.56 202 ASN A N 1
ATOM 1545 C CA . ASN A 1 202 ? -19.985 -4.894 11.829 1.00 65.56 202 ASN A CA 1
ATOM 1546 C C . ASN A 1 202 ? -21.200 -4.883 12.769 1.00 65.56 202 ASN A C 1
ATOM 1548 O O . ASN A 1 202 ? -21.701 -5.951 13.106 1.00 65.56 202 ASN A O 1
ATOM 1552 N N . GLU A 1 203 ? -21.725 -3.711 13.131 1.00 59.75 203 GLU A N 1
ATOM 1553 C CA . GLU A 1 203 ? -22.988 -3.596 13.877 1.00 59.75 203 GLU A CA 1
ATOM 1554 C C . GLU A 1 203 ? -24.180 -4.132 13.066 1.00 59.75 203 GLU A C 1
ATOM 1556 O O . GLU A 1 203 ? -25.003 -4.896 13.578 1.00 59.75 203 GLU A O 1
ATOM 1561 N N . SER A 1 204 ? -24.212 -3.824 11.767 1.00 55.81 204 SER A N 1
ATOM 1562 C CA . SER A 1 204 ? -25.238 -4.307 10.832 1.00 55.81 204 SER A CA 1
ATOM 1563 C C . SER A 1 204 ? -25.1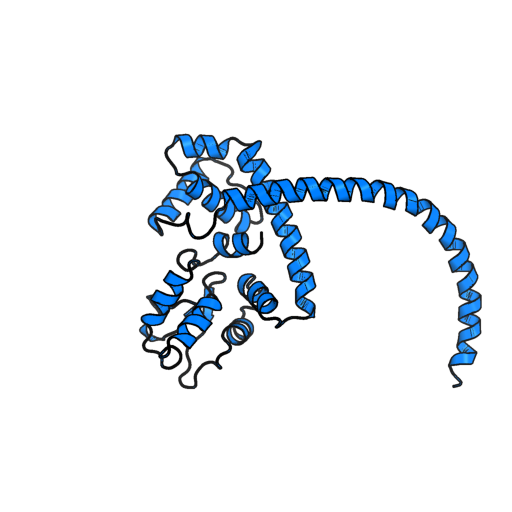79 -5.833 10.637 1.00 55.81 204 SER A C 1
ATOM 1565 O O . SER A 1 204 ? -26.204 -6.517 10.666 1.00 55.81 204 SER A O 1
ATOM 1567 N N . GLY A 1 205 ? -23.970 -6.390 10.493 1.00 51.22 205 GLY A N 1
ATOM 1568 C CA . GLY A 1 205 ? -23.736 -7.833 10.372 1.00 51.22 205 GLY A CA 1
ATOM 1569 C C . GLY A 1 205 ? -23.988 -8.609 11.671 1.00 51.22 205 GLY A C 1
ATOM 1570 O O . GLY A 1 205 ? -24.568 -9.694 11.632 1.00 51.22 205 GLY A O 1
ATOM 1571 N N . ALA A 1 206 ? -23.636 -8.039 12.828 1.00 49.66 206 ALA A N 1
ATOM 1572 C CA . ALA A 1 206 ? -23.896 -8.635 14.138 1.00 49.66 206 ALA A CA 1
ATOM 1573 C C . ALA A 1 206 ? -25.399 -8.749 14.438 1.00 49.66 206 ALA A C 1
ATOM 1575 O O . ALA A 1 206 ? -25.816 -9.714 15.081 1.00 49.66 206 ALA A O 1
ATOM 1576 N N . SER A 1 207 ? -26.220 -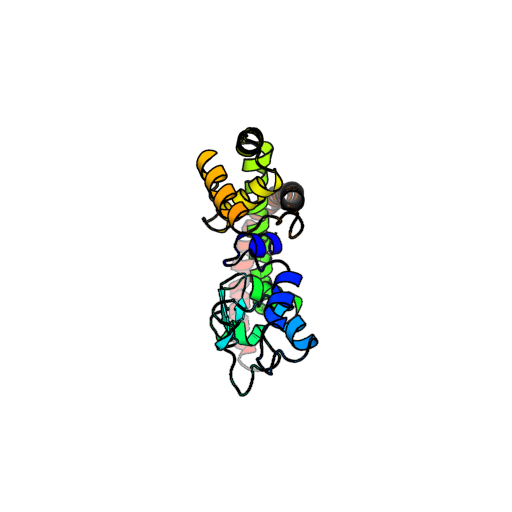7.815 13.942 1.00 41.88 207 SER A N 1
ATOM 1577 C CA . SER A 1 207 ? -27.686 -7.905 14.009 1.00 41.88 207 SER A CA 1
ATOM 1578 C C . SER A 1 207 ? -28.235 -9.076 13.181 1.00 41.88 207 SER A C 1
ATOM 1580 O O . SER A 1 207 ? -29.090 -9.821 13.661 1.00 41.88 207 SER A O 1
ATOM 1582 N N . GLY A 1 208 ? -27.693 -9.310 11.979 1.00 37.44 208 GLY A N 1
ATOM 1583 C CA . GLY A 1 208 ? -28.051 -10.457 11.134 1.00 37.44 208 GLY A CA 1
ATOM 1584 C C . GLY A 1 208 ? -27.615 -11.807 11.721 1.00 37.44 208 GLY A C 1
ATOM 1585 O O . GLY A 1 208 ? -28.405 -12.749 11.767 1.00 37.44 208 GLY A O 1
ATOM 1586 N N . GLU A 1 209 ? -26.396 -11.901 12.262 1.00 39.81 209 GLU A N 1
ATOM 1587 C CA . GLU A 1 209 ? -25.915 -13.109 12.953 1.00 39.81 209 GLU A CA 1
ATOM 1588 C C . GLU A 1 209 ? -26.690 -13.383 14.261 1.00 39.81 209 GLU A C 1
ATOM 1590 O O . GLU A 1 209 ? -26.935 -14.545 14.604 1.00 39.81 209 GLU A O 1
ATOM 1595 N N . ARG A 1 210 ? -27.137 -12.336 14.978 1.00 44.25 210 ARG A N 1
ATOM 1596 C CA . ARG A 1 210 ? -28.032 -12.469 16.146 1.00 44.25 210 ARG A CA 1
ATOM 1597 C C . ARG A 1 210 ? -29.426 -12.964 15.786 1.00 44.25 210 ARG A C 1
ATOM 1599 O O . ARG A 1 210 ? -30.035 -13.609 16.627 1.00 44.25 210 ARG A O 1
ATOM 1606 N N . GLN A 1 211 ? -29.929 -12.674 14.588 1.00 40.56 211 GLN A N 1
ATOM 1607 C CA . GLN A 1 211 ? -31.214 -13.200 14.115 1.00 40.56 211 GLN A CA 1
ATOM 1608 C C . GLN A 1 211 ? -31.094 -14.639 13.595 1.00 40.56 211 GLN A C 1
ATOM 1610 O O . GLN A 1 211 ? -32.020 -15.431 13.763 1.00 40.56 211 GLN A O 1
ATOM 1615 N N . GLN A 1 212 ? -29.945 -15.013 13.024 1.00 34.91 212 GLN A N 1
ATOM 1616 C CA . GLN A 1 212 ? -29.727 -16.369 12.512 1.00 34.91 212 GLN A CA 1
ATOM 1617 C C . GLN A 1 212 ? -29.430 -17.408 13.600 1.00 34.91 212 GLN A C 1
ATOM 1619 O O . GLN A 1 212 ? -29.829 -18.558 13.440 1.00 34.91 212 GLN A O 1
ATOM 1624 N N . ARG A 1 213 ? -28.780 -17.045 14.719 1.00 37.25 213 ARG A N 1
ATOM 1625 C CA . ARG A 1 213 ? -28.532 -18.002 15.821 1.00 37.25 213 ARG A CA 1
ATOM 1626 C C . ARG A 1 213 ? -29.815 -18.604 16.414 1.00 37.25 213 ARG A C 1
ATOM 1628 O O . ARG A 1 213 ? -29.881 -19.828 16.461 1.00 37.25 213 ARG A O 1
ATOM 1635 N N . PRO A 1 214 ? -30.849 -17.818 16.776 1.00 45.16 214 PRO A N 1
ATOM 1636 C CA . PRO A 1 214 ? -32.123 -18.367 17.231 1.00 45.16 214 PRO A CA 1
ATOM 1637 C C . PRO A 1 214 ? -32.800 -19.241 16.1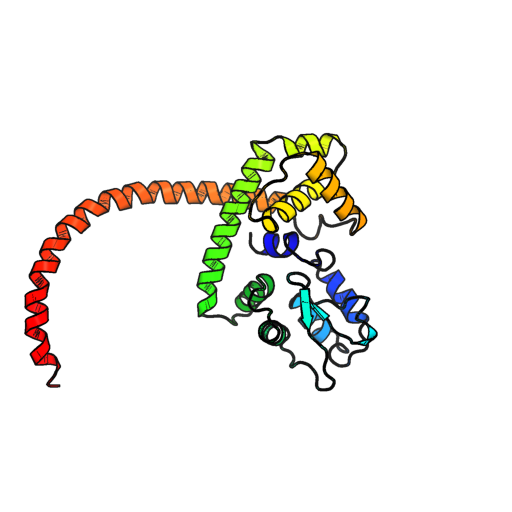71 1.00 45.16 214 PRO A C 1
ATOM 1639 O O . PRO A 1 214 ? -33.386 -20.261 16.510 1.00 45.16 214 PRO A O 1
ATOM 1642 N N . ALA A 1 215 ? -32.695 -18.884 14.885 1.00 38.50 215 ALA A N 1
ATOM 1643 C CA . ALA A 1 215 ? -33.286 -19.661 13.795 1.00 38.50 215 ALA A CA 1
ATOM 1644 C C . ALA A 1 215 ? -32.585 -21.021 13.591 1.00 38.50 215 ALA A C 1
ATOM 1646 O O . ALA A 1 215 ? -33.251 -22.037 13.410 1.00 38.50 215 ALA A O 1
ATOM 1647 N N . LEU A 1 216 ? -31.252 -21.068 13.685 1.00 33.16 216 LEU A N 1
ATOM 1648 C CA . LEU A 1 216 ? -30.461 -22.306 13.634 1.00 33.16 216 LEU A CA 1
ATOM 1649 C C . LEU A 1 216 ? -30.639 -23.172 14.893 1.00 33.16 216 LEU A C 1
ATOM 1651 O O . LEU A 1 216 ? -30.695 -24.397 14.792 1.00 33.16 216 LEU A O 1
ATOM 1655 N N . GLU A 1 217 ? -30.775 -22.559 16.071 1.00 48.09 217 GLU A N 1
ATOM 1656 C CA . GLU A 1 217 ? -31.096 -23.268 17.318 1.00 48.09 217 GLU A CA 1
ATOM 1657 C C . GLU A 1 217 ? -32.523 -23.839 17.306 1.00 48.09 217 GLU A C 1
ATOM 1659 O O . GLU A 1 217 ? -32.733 -24.945 17.799 1.00 48.09 217 GLU A O 1
ATOM 1664 N N . GLN A 1 218 ? -33.485 -23.163 16.666 1.00 42.00 218 GLN A N 1
ATOM 1665 C CA . GLN A 1 218 ? -34.846 -23.681 16.467 1.00 42.00 218 GLN A CA 1
ATOM 1666 C C . GLN A 1 218 ? -34.937 -24.791 15.407 1.00 42.00 218 GLN A C 1
ATOM 1668 O O . GLN A 1 218 ? -35.851 -25.611 15.467 1.00 42.00 218 GLN A O 1
ATOM 1673 N N . GLN A 1 219 ? -34.002 -24.859 14.454 1.00 34.50 219 GLN A N 1
ATOM 1674 C CA . GLN A 1 219 ? -33.970 -25.918 13.434 1.00 34.50 219 GLN A CA 1
ATOM 1675 C C . GLN A 1 219 ? -33.245 -27.196 13.887 1.00 34.50 219 GLN A C 1
ATOM 1677 O O . GLN A 1 219 ? -33.451 -28.257 13.293 1.00 34.50 219 GLN A O 1
ATOM 1682 N N . ARG A 1 220 ? -32.440 -27.140 14.957 1.00 34.62 220 ARG A N 1
ATOM 1683 C CA . ARG A 1 220 ? -31.757 -28.320 15.523 1.00 34.62 220 ARG A CA 1
ATOM 1684 C C . ARG A 1 220 ? -32.708 -29.459 15.927 1.00 34.62 220 ARG A C 1
ATOM 1686 O O . ARG A 1 220 ? -32.450 -30.584 15.503 1.00 34.62 220 ARG A O 1
ATOM 1693 N N . PRO A 1 221 ? -33.821 -29.212 16.645 1.00 40.56 221 PRO A N 1
ATOM 1694 C CA . PRO A 1 221 ? -34.775 -30.265 16.995 1.00 40.56 221 PRO A CA 1
ATOM 1695 C C . PRO A 1 221 ? -35.422 -30.932 15.772 1.00 40.56 221 PRO A C 1
ATOM 1697 O O . PRO A 1 221 ? -35.675 -32.133 15.786 1.00 40.56 221 PRO A O 1
ATOM 1700 N N . ALA A 1 222 ? -35.658 -30.179 14.691 1.00 39.28 222 ALA A N 1
ATOM 1701 C CA . ALA A 1 222 ? -36.241 -30.714 13.459 1.00 39.28 222 ALA A CA 1
ATOM 1702 C C . ALA A 1 222 ? -35.260 -31.630 12.702 1.00 39.28 222 ALA A C 1
ATOM 1704 O O . ALA A 1 222 ? -35.657 -32.674 12.190 1.00 39.28 222 ALA A O 1
ATOM 1705 N N . LEU A 1 223 ? -33.969 -31.281 12.684 1.00 34.41 223 LEU A N 1
ATOM 1706 C CA . LEU A 1 223 ? -32.902 -32.115 12.117 1.00 34.41 223 LEU A CA 1
ATOM 1707 C C . LEU A 1 223 ? -32.641 -33.382 12.949 1.00 34.41 223 LEU A C 1
ATOM 1709 O O . LEU A 1 223 ? -32.415 -34.453 12.384 1.00 34.41 223 LEU A O 1
ATOM 1713 N N . GLU A 1 224 ? -32.727 -33.297 14.278 1.00 46.44 224 GLU A N 1
ATOM 1714 C CA . GLU A 1 224 ? -32.621 -34.467 15.162 1.00 46.44 224 GLU A CA 1
ATOM 1715 C C . GLU A 1 224 ? -33.810 -35.430 15.005 1.00 46.44 224 GLU A C 1
ATOM 1717 O O . GLU A 1 224 ? -33.614 -36.644 15.044 1.00 46.44 224 GLU A O 1
ATOM 1722 N N . GLN A 1 225 ? -35.017 -34.922 14.729 1.00 44.00 225 GLN A N 1
ATOM 1723 C CA . GLN A 1 225 ? -36.193 -35.753 14.429 1.00 44.00 225 GLN A CA 1
ATOM 1724 C C . GLN A 1 225 ? -36.151 -36.413 13.041 1.00 44.00 225 GLN A C 1
ATOM 1726 O O . GLN A 1 225 ? -36.789 -37.447 12.843 1.00 44.00 225 GLN A O 1
ATOM 1731 N N . GLN A 1 226 ? -35.396 -35.865 12.084 1.00 39.97 226 GLN A N 1
ATOM 1732 C CA . GLN A 1 226 ? -35.250 -36.450 10.743 1.00 39.97 226 GLN A CA 1
ATOM 1733 C C . GLN A 1 226 ? -34.154 -37.525 10.650 1.00 39.97 226 GLN A C 1
ATOM 1735 O O . GLN A 1 226 ? -34.176 -38.340 9.725 1.00 39.97 226 GLN A O 1
ATOM 1740 N N . ARG A 1 227 ? -33.225 -37.593 11.616 1.00 39.69 227 ARG A N 1
ATOM 1741 C CA . ARG A 1 227 ? -32.165 -38.622 11.653 1.00 39.69 227 ARG A CA 1
ATOM 1742 C C . ARG A 1 227 ? -32.694 -40.065 11.655 1.00 39.69 227 ARG A C 1
ATOM 1744 O O . ARG A 1 227 ? -32.197 -40.851 10.849 1.00 39.69 227 ARG A O 1
ATOM 1751 N N . PRO A 1 228 ? -33.704 -40.428 12.468 1.00 50.16 228 PRO A N 1
ATOM 1752 C CA . PRO A 1 228 ? -34.260 -41.781 12.465 1.00 50.16 228 PRO A CA 1
ATOM 1753 C C . PRO A 1 228 ? -34.886 -42.173 11.119 1.00 50.16 228 PRO A C 1
ATOM 1755 O O . PRO A 1 228 ? -34.786 -43.325 10.708 1.00 50.16 228 PRO A O 1
ATOM 1758 N N . ALA A 1 229 ? -35.490 -41.218 10.402 1.00 49.97 229 ALA A N 1
ATOM 1759 C CA . ALA A 1 229 ? -36.085 -41.465 9.088 1.00 49.97 229 ALA A CA 1
ATOM 1760 C C . ALA A 1 229 ? -35.017 -41.732 8.011 1.00 49.97 229 ALA A C 1
ATOM 1762 O O . ALA A 1 229 ? -35.188 -42.631 7.189 1.00 49.97 229 ALA A O 1
ATOM 1763 N N . LEU A 1 230 ? -33.885 -41.015 8.047 1.00 42.31 230 LEU A N 1
ATOM 1764 C CA . LEU A 1 230 ? -32.744 -41.282 7.162 1.00 42.31 230 LEU A CA 1
ATOM 1765 C C . LEU A 1 230 ? -32.045 -42.612 7.486 1.00 42.31 230 LEU A C 1
ATOM 1767 O O . LEU A 1 230 ? -31.643 -43.335 6.573 1.00 42.31 230 LEU A O 1
ATOM 1771 N N . GLU A 1 231 ? -31.920 -42.966 8.768 1.00 54.34 231 GLU A N 1
ATOM 1772 C CA . GLU A 1 231 ? -31.346 -44.252 9.189 1.00 54.34 231 GLU A CA 1
ATOM 1773 C C . GLU A 1 231 ? -32.227 -45.441 8.751 1.00 54.34 231 GLU A C 1
ATOM 1775 O O . GLU A 1 231 ? -31.689 -46.479 8.366 1.00 54.34 231 GLU A O 1
ATOM 1780 N N . GLN A 1 232 ? -33.555 -45.277 8.686 1.00 55.12 232 GLN A N 1
ATOM 1781 C CA . GLN A 1 232 ? -34.474 -46.295 8.149 1.00 55.12 232 GLN A CA 1
ATOM 1782 C C . GLN A 1 232 ? -34.467 -46.415 6.616 1.00 55.12 232 GLN A C 1
ATOM 1784 O O . GLN A 1 232 ? -34.839 -47.463 6.092 1.00 55.12 232 GLN A O 1
ATOM 1789 N N . GLN A 1 233 ? -34.033 -45.385 5.881 1.00 49.16 233 GLN A N 1
ATOM 1790 C CA . GLN A 1 233 ? -33.943 -45.426 4.413 1.00 49.16 233 GLN A CA 1
ATOM 1791 C C . GLN A 1 233 ? -32.622 -46.019 3.894 1.00 49.16 233 GLN A C 1
ATOM 1793 O O . GLN A 1 233 ? -32.561 -46.469 2.747 1.00 49.16 233 GLN A O 1
ATOM 1798 N N . ARG A 1 234 ? -31.571 -46.088 4.725 1.00 48.59 234 ARG A N 1
ATOM 1799 C CA . ARG A 1 234 ? -30.275 -46.688 4.347 1.00 48.59 234 ARG A CA 1
ATOM 1800 C C . ARG A 1 234 ? -30.364 -48.146 3.862 1.00 48.59 234 ARG A C 1
ATOM 1802 O O . ARG A 1 234 ? -29.755 -48.433 2.832 1.00 48.59 234 ARG A O 1
ATOM 1809 N N . PRO A 1 235 ? -31.126 -49.052 4.504 1.00 55.12 235 PRO A N 1
ATOM 1810 C CA . PRO A 1 235 ? -31.245 -50.434 4.038 1.00 55.12 235 PRO A CA 1
ATOM 1811 C C . PRO A 1 235 ? -31.897 -50.552 2.652 1.00 55.12 235 PRO A C 1
ATOM 1813 O O . PRO A 1 235 ? -31.527 -51.427 1.874 1.00 55.12 235 PRO A O 1
ATOM 1816 N N . ALA A 1 236 ? -32.833 -49.656 2.312 1.00 54.69 236 ALA A N 1
ATOM 1817 C CA . ALA A 1 236 ? -33.496 -49.651 1.006 1.00 54.69 236 ALA A CA 1
ATOM 1818 C C . ALA A 1 236 ? -32.548 -49.208 -0.126 1.00 54.69 236 ALA A C 1
ATOM 1820 O O . ALA A 1 236 ? -32.586 -49.771 -1.217 1.00 54.69 236 ALA A O 1
ATOM 1821 N N . LEU A 1 237 ? -31.655 -48.252 0.149 1.00 49.56 237 LEU A N 1
ATOM 1822 C CA . LEU A 1 237 ? -30.603 -47.814 -0.779 1.00 49.56 237 LEU A CA 1
ATOM 1823 C C . LEU A 1 237 ? -29.493 -48.862 -0.952 1.00 49.56 237 LEU A C 1
ATOM 1825 O O . LEU A 1 237 ? -29.002 -49.063 -2.061 1.00 49.56 237 LEU A O 1
ATOM 1829 N N . GLU A 1 238 ? -29.122 -49.574 0.116 1.00 54.91 238 GLU A N 1
ATOM 1830 C CA . GLU A 1 238 ? -28.136 -50.662 0.040 1.00 54.91 238 GLU A CA 1
ATOM 1831 C C . GLU A 1 238 ? -28.662 -51.869 -0.764 1.00 54.91 238 GLU A C 1
ATOM 1833 O O . GLU A 1 238 ? -27.880 -52.508 -1.467 1.00 54.91 238 GLU A O 1
ATOM 1838 N N . GLN A 1 239 ? -29.978 -52.125 -0.767 1.00 55.19 239 GLN A N 1
ATOM 1839 C CA . GLN A 1 239 ? -30.597 -53.160 -1.612 1.00 55.19 239 GLN A CA 1
ATOM 1840 C C . GLN A 1 239 ? -30.727 -52.778 -3.096 1.00 55.19 239 GLN A C 1
ATOM 1842 O O . GLN A 1 239 ? -30.851 -53.670 -3.931 1.00 55.19 239 GLN A O 1
ATOM 1847 N N . GLN A 1 240 ? -30.676 -51.489 -3.453 1.00 52.38 240 GLN A N 1
ATOM 1848 C CA . GLN A 1 240 ? -30.723 -51.046 -4.855 1.00 52.38 240 GLN A CA 1
ATOM 1849 C C . GLN A 1 240 ? -29.348 -51.021 -5.542 1.00 52.38 240 GLN A C 1
ATOM 1851 O O . GLN A 1 240 ? -29.281 -50.983 -6.771 1.00 52.38 240 GLN A O 1
ATOM 1856 N N . ARG A 1 241 ? -28.244 -51.100 -4.785 1.00 50.59 241 ARG A N 1
ATOM 1857 C CA . ARG A 1 241 ? -26.878 -51.117 -5.345 1.00 50.59 241 ARG A CA 1
ATOM 1858 C C . ARG A 1 241 ? -26.600 -52.244 -6.355 1.00 50.59 241 ARG A C 1
ATOM 1860 O O . ARG A 1 241 ? -25.977 -51.939 -7.367 1.00 50.59 241 ARG A O 1
ATOM 1867 N N . PRO A 1 242 ? -27.071 -53.495 -6.179 1.00 50.69 242 PRO A N 1
ATOM 1868 C CA . PRO A 1 242 ? -26.779 -54.563 -7.139 1.00 50.69 242 PRO A CA 1
ATOM 1869 C C . PRO A 1 242 ? -27.440 -54.370 -8.513 1.00 50.69 242 PRO A C 1
ATOM 1871 O O . PRO A 1 242 ? -27.009 -54.990 -9.479 1.00 50.69 242 PRO A O 1
ATOM 1874 N N . ALA A 1 243 ? -28.481 -53.531 -8.618 1.00 50.50 243 ALA A N 1
ATOM 1875 C CA . ALA A 1 243 ? -29.188 -53.282 -9.877 1.00 50.50 243 ALA A CA 1
ATOM 1876 C C . ALA A 1 243 ? -28.496 -52.230 -10.766 1.00 50.50 243 ALA A C 1
ATOM 1878 O O . ALA A 1 243 ? -28.729 -52.207 -11.970 1.00 50.50 243 ALA A O 1
ATOM 1879 N N . LEU A 1 244 ? -27.639 -51.381 -10.188 1.00 48.84 244 LEU A N 1
ATOM 1880 C CA . LEU A 1 244 ? -26.896 -50.332 -10.901 1.00 48.84 244 LEU A CA 1
ATOM 1881 C C . LEU A 1 244 ? -25.514 -50.789 -11.388 1.00 48.84 244 LEU A C 1
ATOM 1883 O O . LEU A 1 244 ? -24.961 -50.169 -12.285 1.00 48.84 244 LEU A O 1
ATOM 1887 N N . GLU A 1 245 ? -24.962 -51.872 -10.834 1.00 47.00 245 GLU A N 1
ATOM 1888 C CA . GLU A 1 245 ? -23.657 -52.416 -11.248 1.00 47.00 245 GLU A CA 1
ATOM 1889 C C . GLU A 1 245 ? -23.741 -53.347 -12.483 1.00 47.00 245 GLU A C 1
ATOM 1891 O O . GLU A 1 245 ? -22.715 -53.854 -12.930 1.00 47.00 245 GLU A O 1
ATOM 1896 N N . GLN A 1 246 ? -24.935 -53.569 -13.060 1.00 48.03 246 GLN A N 1
ATOM 1897 C CA . GLN A 1 246 ? -25.138 -54.374 -14.283 1.00 48.03 246 GLN A CA 1
ATOM 1898 C C . GLN A 1 246 ? -25.622 -53.575 -15.515 1.00 48.03 246 GLN A C 1
ATOM 1900 O O . GLN A 1 246 ? -26.140 -54.177 -16.457 1.00 48.03 246 GLN A O 1
ATOM 1905 N N . GLN A 1 247 ? -25.451 -52.247 -15.544 1.00 42.12 247 GLN A N 1
ATOM 1906 C CA . GLN A 1 247 ? -25.649 -51.434 -16.757 1.00 42.12 247 GLN A CA 1
ATOM 1907 C C . GLN A 1 247 ? -24.353 -50.793 -17.241 1.00 42.12 247 GLN A C 1
ATOM 1909 O O . GLN A 1 247 ? -23.604 -50.263 -16.393 1.00 42.12 247 GLN A O 1
#

pLDDT: mean 76.34, std 16.99, range [33.16, 95.88]

Organism: NCBI:txid282301

Sequence (247 aa):
GSLLFCVTAARFPAFAEYATRLRSLSRSAAPFLADEAARCRWADAGLFLPADEAATGAVRCFHCGCRLPVRPGGPTDEPLRLHEQLGGEQCELLTLLKVAHGMLSERHDRVVATSAKLRRALAKLSSDLLERRSMLGLVESFGFARSSVLYCACRHFMTRGGQLACRPGDLIEMIREFEELQPDWGHVIDVEAVLSDCATLNESGASGERQQRPALEQQRPALEQQRPALEQQRPALEQQRPALEQQ

Foldseek 3Di:
DLLLLQLLQWPQNQLLDLVSQLVQLVLAPAPQSPDSVLSSLCSLLQWHHDPVCNVQSWIARRRPRQIQGADNVGDDSCNLVSCVVSPCVVPSSSLVVCVVVVNDDPCVVVNVVVVLVVLVLLLVLCCCDPPNDVLLVVLVVVVDDSLLLLSQQSSCCSNVVSDGDPDSVVSNVSSVVVCVVPVDDCVSDPSNVSSVVSNVVVVVVVVVVVVVVVVVVVCVVVVVVCVVVVVVCVVVVVVCVVVVVPD

Radius of gyration: 25.2 Å; chains: 1; bounding box: 58×72×49 Å